Protein AF-A0A3M7MTP1-F1 (afdb_monomer)

Solvent-accessible surface area (backbone atoms only — not comparable to full-atom values): 21547 Å² total; per-residue (Å²): 133,90,83,90,84,88,81,90,74,84,84,76,90,83,73,90,78,86,70,94,55,85,74,56,58,62,58,56,54,50,60,64,49,55,71,60,42,76,80,58,72,89,42,76,61,53,58,59,52,62,78,63,64,66,87,77,41,66,66,59,56,50,51,52,61,57,49,60,80,45,52,94,77,55,74,73,67,51,45,81,77,48,79,44,82,44,98,85,75,27,35,37,35,36,35,38,33,64,44,97,89,74,49,76,50,76,52,74,51,77,39,80,75,84,86,90,78,86,72,83,64,45,26,40,36,36,36,32,46,46,70,65,27,49,51,54,50,65,69,38,60,90,67,39,37,75,54,35,33,36,28,39,95,56,70,29,94,89,51,64,53,65,61,80,40,95,58,41,41,71,51,57,41,79,70,49,78,56,94,71,36,39,35,22,58,90,77,49,71,48,63,80,64,72,42,78,43,81,33,75,77,86,63,57,80,64,80,92,44,55,90,74,42,84,74,53,67,89,18,50,45,76,80,60,40,40,94,57,28,40,29,73,79,42,86,92,40,71,46,69,67,63,54,48,56,94,45,53,67,63,56,28,51,37,47,49,50,51,51,52,36,40,78,70,67,60,32,68,81,75,58,70,70,57,41,50,51,51,48,54,51,48,48,64,74,28,57,93,43,52,62,44,60,48,40,38,82,47,75,65,51,48,42,52,50,44,45,59,60,31,59,55,38,48,74,39,67,72,45,91,85,53,91,50,83,73,57,57,71,65,62,67,69,52,54,56,48,62,65,46,39,59,58,52,52,27,57,75,71,70,40,81,126

Sequence (353 aa):
MTIESDSEGAIDPGAIIGGSHGHRIATKIRAATLAYLWKFSDDPVQLQIEFHRLKDDPKLQAAQTAARRFNNLIKYNTTAESVDKIPSDRLRLTLKTKNADGTDTWYEEEFDFLIVAPGHNSRILVVGTSESAIDVTLQSLPYTKSPIYVSQRTHHPRFPTVFLRKGVEVPPTIERIEGDAINLSGGQVLKSIDTIVFATGYFYTYPFLKHIRPAVQGGKRVPGLYQHVFDMHNPNIAFIGVVNGSLSWLTWEKSAFLAALLWSGRIKLPPIEEQRKWEARRVAETSPNDKMFHILAKPSERVIYFDELNELAADYLHTDAPDDELLRSFPWDWIVSLGTGGARKAQYYGIEV

Structure (mmCIF, N/CA/C/O backbone):
data_AF-A0A3M7MTP1-F1
#
_entry.id   AF-A0A3M7MTP1-F1
#
loop_
_atom_site.group_PDB
_atom_site.id
_atom_site.type_symbol
_atom_site.label_atom_id
_atom_site.label_alt_id
_atom_site.label_comp_id
_atom_site.label_asym_id
_atom_site.label_entity_id
_atom_site.label_seq_id
_atom_site.pdbx_PDB_ins_code
_atom_site.Cartn_x
_atom_site.Cartn_y
_atom_site.Cartn_z
_atom_site.occupancy
_atom_site.B_iso_or_equiv
_atom_site.auth_seq_id
_atom_site.auth_comp_id
_atom_site.auth_asym_id
_atom_site.auth_atom_id
_atom_site.pdbx_PDB_model_num
ATOM 1 N N . MET A 1 1 ? -33.254 36.524 -23.046 1.00 27.28 1 MET A N 1
ATOM 2 C CA . MET A 1 1 ? -33.154 36.697 -21.585 1.00 27.28 1 MET A CA 1
ATOM 3 C C . MET A 1 1 ? -32.673 35.357 -21.036 1.00 27.28 1 MET A C 1
ATOM 5 O O . MET A 1 1 ? -33.418 34.399 -21.155 1.00 27.28 1 MET A O 1
ATOM 9 N N . THR A 1 2 ? -31.366 35.268 -20.737 1.00 20.75 2 THR A N 1
ATOM 10 C CA . THR A 1 2 ? -30.743 34.670 -19.521 1.00 20.75 2 THR A CA 1
ATOM 11 C C . THR A 1 2 ? -31.569 33.626 -18.723 1.00 20.75 2 THR A C 1
ATOM 13 O O . THR A 1 2 ? -32.736 33.895 -18.479 1.00 20.75 2 THR A O 1
ATOM 16 N N . ILE A 1 3 ? -31.099 32.472 -18.203 1.00 21.53 3 ILE A N 1
ATOM 17 C CA . ILE A 1 3 ? -29.788 31.908 -17.779 1.00 21.53 3 ILE A CA 1
ATOM 18 C C . ILE A 1 3 ? -29.949 30.370 -17.540 1.00 21.53 3 ILE A C 1
ATOM 20 O O . ILE A 1 3 ? -31.062 29.925 -17.285 1.00 21.53 3 ILE A O 1
ATOM 24 N N . GLU A 1 4 ? -28.831 29.630 -17.654 1.00 22.19 4 GLU A N 1
ATOM 25 C CA . GLU A 1 4 ? -28.367 28.332 -17.070 1.00 22.19 4 GLU A CA 1
ATOM 26 C C . GLU A 1 4 ? -29.299 27.401 -16.247 1.00 22.19 4 GLU A C 1
ATOM 28 O O . GLU A 1 4 ? -30.004 27.861 -15.355 1.00 22.19 4 GLU A O 1
ATOM 33 N N . SER A 1 5 ? -29.148 26.070 -16.412 1.00 23.14 5 SER A N 1
ATOM 34 C CA . SER A 1 5 ? -28.346 25.215 -15.494 1.00 23.14 5 SER A CA 1
ATOM 35 C C . SER A 1 5 ? -28.284 23.718 -15.889 1.00 23.14 5 SER A C 1
ATOM 37 O O . SER A 1 5 ? -29.265 23.112 -16.312 1.00 23.14 5 SER A O 1
ATOM 39 N N . ASP A 1 6 ? -27.067 23.176 -15.774 1.00 23.75 6 ASP A N 1
ATOM 40 C CA . ASP A 1 6 ? -26.610 21.847 -15.331 1.00 23.75 6 ASP A CA 1
ATOM 41 C C . ASP A 1 6 ? -27.395 20.553 -15.620 1.00 23.75 6 ASP A C 1
ATOM 43 O O . ASP A 1 6 ? -28.446 20.267 -15.050 1.00 23.75 6 ASP A O 1
ATOM 47 N N . SER A 1 7 ? -26.723 19.640 -16.332 1.00 27.33 7 SER A N 1
ATOM 48 C CA . SER A 1 7 ? -26.821 18.205 -16.048 1.00 27.33 7 SER A CA 1
ATOM 49 C C . SER A 1 7 ? -25.446 17.543 -16.186 1.00 27.33 7 SER A C 1
ATOM 51 O O . SER A 1 7 ? -24.966 17.293 -17.295 1.00 27.33 7 SER A O 1
ATOM 53 N N . GLU A 1 8 ? -24.824 17.269 -15.038 1.00 25.59 8 GLU A N 1
ATOM 54 C CA . GLU A 1 8 ? -23.681 16.372 -14.872 1.00 25.59 8 GLU A CA 1
ATOM 55 C C . GLU A 1 8 ? -24.054 14.961 -15.359 1.00 25.59 8 GLU A C 1
ATOM 57 O O . GLU A 1 8 ? -24.880 14.268 -14.765 1.00 25.59 8 GLU A O 1
ATOM 62 N N . GLY A 1 9 ? -23.450 14.536 -16.469 1.00 27.33 9 GLY A N 1
ATOM 63 C CA . GLY A 1 9 ? -23.515 13.166 -16.967 1.00 27.33 9 GLY A CA 1
ATOM 64 C C . GLY A 1 9 ? -22.307 12.373 -16.481 1.00 27.33 9 GLY A C 1
ATOM 65 O O . GLY A 1 9 ? -21.169 12.716 -16.795 1.00 27.33 9 GLY A O 1
ATOM 66 N N . ALA A 1 10 ? -22.574 11.317 -15.716 1.00 25.94 10 ALA A N 1
ATOM 67 C CA . ALA A 1 10 ? -21.608 10.344 -15.225 1.00 25.94 10 ALA A CA 1
ATOM 68 C C . ALA A 1 10 ? -20.667 9.831 -16.334 1.00 25.94 10 ALA A C 1
ATOM 70 O O . ALA A 1 10 ? -21.112 9.418 -17.406 1.00 25.94 10 ALA A O 1
ATOM 71 N N . ILE A 1 11 ? -19.362 9.823 -16.055 1.00 29.02 11 ILE A N 1
ATOM 72 C CA . ILE A 1 11 ? -18.352 9.209 -16.921 1.00 29.02 11 ILE A CA 1
ATOM 73 C C . ILE A 1 11 ? -18.315 7.710 -16.609 1.00 29.02 11 ILE A C 1
ATOM 75 O O . ILE A 1 11 ? -17.871 7.292 -15.541 1.00 29.02 11 ILE A O 1
ATOM 79 N N . ASP A 1 12 ? -18.801 6.918 -17.559 1.00 26.30 12 ASP A N 1
ATOM 80 C CA . ASP A 1 12 ? -18.652 5.465 -17.623 1.00 26.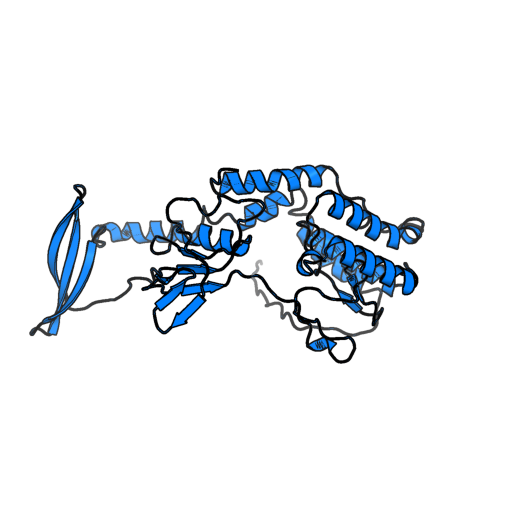30 12 ASP A CA 1
ATOM 81 C C . ASP A 1 12 ? -17.157 5.085 -17.783 1.00 26.30 12 ASP A C 1
ATOM 83 O O . ASP A 1 12 ? -16.521 5.527 -18.746 1.00 26.30 12 ASP A O 1
ATOM 87 N N . PRO A 1 13 ? -16.552 4.288 -16.876 1.00 29.41 13 PRO A N 1
ATOM 88 C CA . PRO A 1 13 ? -15.157 3.859 -16.991 1.00 29.41 13 PRO A CA 1
ATOM 89 C C . PRO A 1 13 ? -14.929 2.705 -17.993 1.00 29.41 13 PRO A C 1
ATOM 91 O O . PRO A 1 13 ? -13.815 2.186 -18.091 1.00 29.41 13 PRO A O 1
ATOM 94 N N . GLY A 1 14 ? -15.939 2.294 -18.764 1.00 32.53 14 GLY A N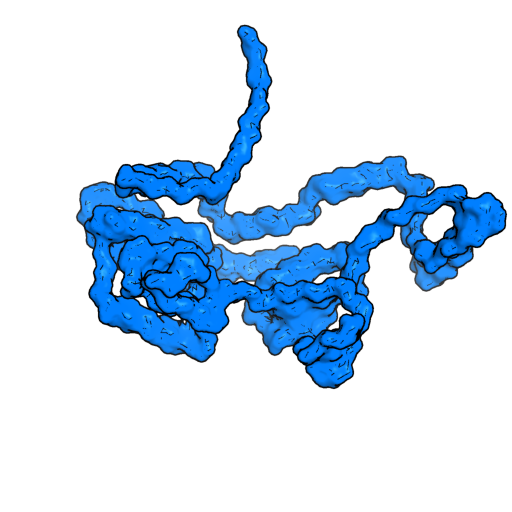 1
ATOM 95 C CA . GLY A 1 14 ? -15.843 1.220 -19.751 1.00 32.53 14 GLY A CA 1
ATOM 96 C C . GLY A 1 14 ? -15.769 1.693 -21.204 1.00 32.53 14 GLY A C 1
ATOM 97 O O . GLY A 1 14 ? -16.714 1.490 -21.957 1.00 32.53 14 GLY A O 1
ATOM 98 N N . ALA A 1 15 ? -14.640 2.242 -21.663 1.00 25.83 15 ALA A N 1
ATOM 99 C CA . ALA A 1 15 ? -14.427 2.447 -23.102 1.00 25.83 15 ALA A CA 1
ATOM 100 C C . ALA A 1 15 ? -12.980 2.163 -23.531 1.00 25.83 15 ALA A C 1
ATOM 102 O O . ALA A 1 15 ? -12.151 3.059 -23.687 1.00 25.83 15 ALA A O 1
ATOM 103 N N . ILE A 1 16 ? -12.690 0.883 -23.785 1.00 33.09 16 ILE A N 1
ATOM 104 C CA . ILE A 1 16 ? -11.574 0.473 -24.643 1.00 33.09 16 ILE A CA 1
ATOM 105 C C . ILE A 1 16 ? -11.977 0.831 -26.076 1.00 33.09 16 ILE A C 1
ATOM 107 O O . ILE A 1 16 ? -12.756 0.116 -26.702 1.00 33.09 16 ILE A O 1
ATOM 111 N N . ILE A 1 17 ? -11.468 1.946 -26.603 1.00 29.23 17 ILE A N 1
ATOM 112 C CA . ILE A 1 17 ? -11.670 2.306 -28.011 1.00 29.23 17 ILE A CA 1
ATOM 113 C C . ILE A 1 17 ? -10.427 1.888 -28.792 1.00 29.23 17 ILE A C 1
ATOM 115 O O . ILE A 1 17 ? -9.444 2.622 -28.887 1.00 29.23 17 ILE A O 1
ATOM 119 N N . GLY A 1 18 ? -10.492 0.681 -29.352 1.00 30.39 18 GLY A N 1
ATOM 120 C CA . GLY A 1 18 ? -9.650 0.275 -30.466 1.00 30.39 18 GLY A CA 1
ATOM 121 C C . GLY A 1 18 ? -10.110 0.981 -31.741 1.00 30.39 18 GLY A C 1
ATOM 122 O O . GLY A 1 18 ? -11.279 0.925 -32.111 1.00 30.39 18 GLY A O 1
ATOM 123 N N . GLY A 1 19 ? -9.184 1.651 -32.414 1.00 24.83 19 GLY A N 1
ATOM 124 C CA . GLY A 1 19 ? -9.411 2.246 -33.724 1.00 24.83 19 GLY A CA 1
ATOM 125 C C . GLY A 1 19 ? -8.175 3.014 -34.157 1.00 24.83 19 GLY A C 1
ATOM 126 O O . GLY A 1 19 ? -7.734 3.907 -33.437 1.00 24.83 19 GLY A O 1
ATOM 127 N N . SER A 1 20 ? -7.607 2.619 -35.302 1.00 32.97 20 SER A N 1
ATOM 128 C CA . SER A 1 20 ? -6.439 3.208 -35.976 1.00 32.97 20 SER A CA 1
ATOM 129 C C . SER A 1 20 ? -6.323 4.698 -35.685 1.00 32.97 20 SER A C 1
ATOM 131 O O . SER A 1 20 ? -7.290 5.362 -36.000 1.00 32.97 20 SER A O 1
ATOM 133 N N . HIS A 1 21 ? -5.243 5.203 -35.078 1.00 32.38 21 HIS A N 1
ATOM 134 C CA . HIS A 1 21 ? -4.802 6.617 -35.053 1.00 32.38 21 HIS A CA 1
ATOM 135 C C . HIS A 1 21 ? -3.739 6.767 -33.939 1.00 32.38 21 HIS A C 1
ATOM 137 O O . HIS A 1 21 ? -4.018 7.304 -32.866 1.00 32.38 21 HIS A O 1
ATOM 143 N N . GLY A 1 22 ? -2.496 6.332 -34.186 1.00 29.62 22 GLY A N 1
ATOM 144 C CA . GLY A 1 22 ? -1.375 6.529 -33.245 1.00 29.62 22 GLY A CA 1
ATOM 145 C C . GLY A 1 22 ? -1.132 8.002 -32.869 1.00 29.62 22 GLY A C 1
ATOM 146 O O . GLY A 1 22 ? -0.646 8.296 -31.785 1.00 29.62 22 GLY A O 1
ATOM 147 N N . HIS A 1 23 ? -1.572 8.940 -33.714 1.00 30.45 23 HIS A N 1
ATOM 148 C CA . HIS A 1 23 ? -1.523 10.380 -33.442 1.00 30.45 23 HIS A CA 1
ATOM 149 C C . HIS A 1 23 ? -2.587 10.876 -32.441 1.00 30.45 23 HIS A C 1
ATOM 151 O O . HIS A 1 23 ? -2.377 11.900 -31.806 1.00 30.45 23 HIS A O 1
ATOM 157 N N . ARG A 1 24 ? -3.724 10.179 -32.264 1.00 27.34 24 ARG A N 1
ATOM 158 C CA . ARG A 1 24 ? -4.824 10.644 -31.386 1.00 27.34 24 ARG A CA 1
ATOM 159 C C . ARG A 1 24 ? -4.649 10.255 -29.914 1.00 27.34 24 ARG A C 1
ATOM 161 O O . ARG A 1 24 ? -5.235 10.909 -29.054 1.00 27.34 24 ARG A O 1
ATOM 168 N N . ILE A 1 25 ? -3.859 9.220 -29.619 1.00 35.47 25 ILE A N 1
ATOM 169 C CA . ILE A 1 25 ? -3.634 8.733 -28.245 1.00 35.47 25 ILE A CA 1
ATOM 170 C C . ILE A 1 25 ? -2.766 9.727 -27.457 1.00 35.47 25 ILE A C 1
ATOM 172 O O . ILE A 1 25 ? -3.133 10.112 -26.349 1.00 35.47 25 ILE A O 1
ATOM 176 N N . ALA A 1 26 ? -1.685 10.231 -28.060 1.00 29.23 26 ALA A N 1
ATOM 177 C CA . ALA A 1 26 ? -0.792 11.200 -27.419 1.00 29.23 26 ALA A CA 1
ATOM 178 C C . ALA A 1 26 ? -1.492 12.538 -27.101 1.00 29.23 26 ALA A C 1
ATOM 180 O O . ALA A 1 26 ? -1.301 13.111 -26.029 1.00 29.23 26 ALA A O 1
ATOM 181 N N . THR A 1 27 ? -2.369 13.020 -27.990 1.00 28.88 27 THR A N 1
ATOM 182 C CA . THR A 1 27 ? -3.066 14.306 -27.806 1.00 28.88 27 THR A CA 1
ATOM 183 C C . THR A 1 27 ? -4.161 14.250 -26.735 1.00 28.88 27 THR A C 1
ATOM 185 O O . THR A 1 27 ? -4.389 15.243 -26.049 1.00 28.88 27 THR A O 1
ATOM 188 N N . LYS A 1 28 ? -4.837 13.103 -26.555 1.00 29.47 28 LYS A N 1
ATOM 189 C CA . LYS A 1 28 ? -5.885 12.950 -25.528 1.00 29.47 28 LYS A CA 1
ATOM 190 C C . LYS A 1 28 ? -5.326 12.745 -24.119 1.00 29.47 28 LYS A C 1
ATOM 192 O O . LYS A 1 28 ? -5.935 13.237 -23.174 1.00 29.47 28 LYS A O 1
ATOM 197 N N . ILE A 1 29 ? -4.167 12.096 -23.984 1.00 33.84 29 ILE A N 1
ATOM 198 C CA . ILE A 1 29 ? -3.452 12.010 -22.700 1.00 33.84 29 ILE A CA 1
ATOM 199 C C . ILE A 1 29 ? -2.998 13.415 -22.259 1.00 33.84 29 ILE A C 1
ATOM 201 O O . ILE A 1 29 ? -3.215 13.787 -21.113 1.00 33.84 29 ILE A O 1
ATOM 205 N N . ARG A 1 30 ? -2.513 14.260 -23.185 1.00 33.22 30 ARG A N 1
ATOM 206 C CA . ARG A 1 30 ? -2.136 15.660 -22.891 1.00 33.22 30 ARG A CA 1
ATOM 207 C C . ARG A 1 30 ? -3.248 16.476 -22.212 1.00 33.22 30 ARG A C 1
ATOM 209 O O . ARG A 1 30 ? -2.971 17.178 -21.249 1.00 33.22 30 ARG A O 1
ATOM 216 N N . ALA A 1 31 ? -4.493 16.405 -22.689 1.00 27.59 31 ALA A N 1
ATOM 217 C CA . ALA A 1 31 ? -5.556 17.314 -22.238 1.00 27.59 31 ALA A CA 1
ATOM 218 C C . ALA A 1 31 ? -6.114 16.996 -20.836 1.00 27.59 31 ALA A C 1
ATOM 220 O O . ALA A 1 31 ? -6.444 17.918 -20.093 1.00 27.59 31 ALA A O 1
ATOM 221 N N . ALA A 1 32 ? -6.209 15.716 -20.462 1.00 29.19 32 ALA A N 1
ATOM 222 C CA . ALA A 1 32 ? -6.700 15.321 -19.138 1.00 29.19 32 ALA A CA 1
ATOM 223 C C . ALA A 1 32 ? -5.622 15.482 -18.052 1.00 29.19 32 ALA A C 1
ATOM 225 O O . ALA A 1 32 ? -5.937 15.853 -16.924 1.00 29.19 32 ALA A O 1
ATOM 226 N N . THR A 1 33 ? -4.355 15.256 -18.407 1.00 34.78 33 THR A N 1
ATOM 227 C CA . THR A 1 33 ? -3.234 15.290 -17.462 1.00 34.78 33 THR A CA 1
ATOM 228 C C . THR A 1 33 ? -2.758 16.726 -17.184 1.00 34.78 33 THR A C 1
ATOM 230 O O . THR A 1 33 ? -2.640 17.107 -16.022 1.00 34.78 33 THR A O 1
ATOM 233 N N . LEU A 1 34 ? -2.612 17.591 -18.202 1.00 30.59 34 LEU A N 1
ATOM 234 C CA . LEU A 1 34 ? -2.1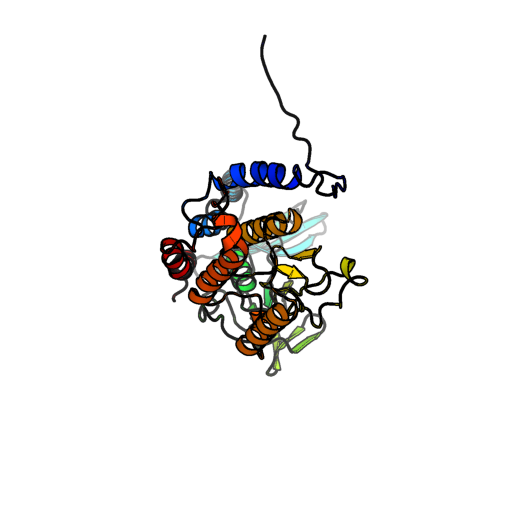86 18.992 -17.998 1.00 30.59 34 LEU A CA 1
ATOM 235 C C . LEU A 1 34 ? -3.204 19.831 -17.205 1.00 30.59 34 LEU A C 1
ATOM 237 O O . LEU A 1 34 ? -2.809 20.666 -16.394 1.00 30.59 34 LEU A O 1
ATOM 241 N N . ALA A 1 35 ? -4.509 19.593 -17.386 1.00 30.25 35 ALA A N 1
ATOM 242 C CA . ALA A 1 35 ? -5.552 20.324 -16.659 1.00 30.25 35 ALA A CA 1
ATOM 243 C C . ALA A 1 35 ? -5.622 19.953 -15.164 1.00 30.25 35 ALA A C 1
ATOM 245 O O . ALA A 1 35 ? -6.041 20.776 -14.350 1.00 30.25 35 ALA A O 1
ATOM 246 N N . TYR A 1 36 ? -5.194 18.739 -14.795 1.00 34.50 36 TYR A N 1
ATOM 247 C CA . TYR A 1 36 ? -5.171 18.282 -13.402 1.00 34.50 36 TYR A CA 1
ATOM 248 C C . TYR A 1 36 ? -3.858 18.642 -12.687 1.00 34.50 36 TYR A C 1
ATOM 250 O O . TYR A 1 36 ? -3.868 18.900 -11.486 1.00 34.50 36 TYR A O 1
ATOM 258 N N . LEU A 1 37 ? -2.738 18.713 -13.416 1.00 37.91 37 LEU A N 1
ATOM 259 C CA . LEU A 1 37 ? -1.404 18.942 -12.848 1.00 37.91 37 LEU A CA 1
ATOM 260 C C . LEU A 1 37 ? -1.082 20.414 -12.572 1.00 37.91 37 LEU A C 1
ATOM 262 O O . LEU A 1 37 ? -0.445 20.714 -11.564 1.00 37.91 37 LEU A O 1
ATOM 266 N N . TRP A 1 38 ? -1.560 21.352 -13.399 1.00 33.44 38 TRP A N 1
ATOM 267 C CA . TRP A 1 38 ? -1.208 22.773 -13.232 1.00 33.44 38 TRP A CA 1
ATOM 268 C C . TRP A 1 38 ? -1.797 23.418 -11.969 1.00 33.44 38 TRP A C 1
ATOM 270 O O . TRP A 1 38 ? -1.346 24.477 -11.547 1.00 33.44 38 TRP A O 1
ATOM 280 N N . LYS A 1 39 ? -2.789 22.781 -11.333 1.00 36.28 39 LYS A N 1
ATOM 281 C CA . LYS A 1 39 ? -3.374 23.266 -10.075 1.00 36.28 39 LYS A CA 1
ATOM 282 C C . LYS A 1 39 ? -2.646 22.784 -8.813 1.00 36.28 39 LYS A C 1
ATOM 284 O O . LYS A 1 39 ? -2.936 23.316 -7.748 1.00 36.28 39 LYS A O 1
ATOM 289 N N . PHE A 1 40 ? -1.739 21.803 -8.904 1.00 38.91 40 PHE A N 1
ATOM 290 C CA . PHE A 1 40 ? -1.214 21.104 -7.717 1.00 38.91 40 PHE A CA 1
ATOM 291 C C . PHE A 1 40 ? 0.290 20.753 -7.772 1.00 38.91 40 PHE A C 1
ATOM 293 O O . PHE A 1 40 ? 0.780 19.980 -6.953 1.00 38.91 40 PHE A O 1
ATOM 300 N N . SER A 1 41 ? 1.030 21.313 -8.732 1.00 39.28 41 SER A N 1
ATOM 301 C CA . SER A 1 41 ? 2.407 20.929 -9.090 1.00 39.28 41 SER A CA 1
ATOM 302 C C . SER A 1 41 ? 3.516 21.378 -8.121 1.00 39.28 41 SER A C 1
ATOM 304 O O . SER A 1 41 ? 4.644 20.900 -8.254 1.00 39.28 41 SER A O 1
ATOM 306 N N . ASP A 1 42 ? 3.261 22.283 -7.176 1.00 42.56 42 ASP A N 1
ATOM 307 C CA . ASP A 1 42 ? 4.377 22.980 -6.513 1.00 42.56 42 ASP A CA 1
ATOM 308 C C . ASP A 1 42 ? 4.937 22.260 -5.271 1.00 42.56 42 ASP A C 1
ATOM 310 O O . ASP A 1 42 ? 6.096 22.473 -4.917 1.00 42.56 42 ASP A O 1
ATOM 314 N N . ASP A 1 43 ? 4.181 21.354 -4.634 1.00 47.31 43 ASP A N 1
ATOM 315 C CA . ASP A 1 43 ? 4.713 20.486 -3.569 1.00 47.31 43 ASP A CA 1
ATOM 316 C C . ASP A 1 43 ? 3.986 19.119 -3.518 1.00 47.31 43 ASP A C 1
ATOM 318 O O . ASP A 1 43 ? 2.884 19.010 -2.965 1.00 47.31 43 ASP A O 1
ATOM 322 N N . PRO A 1 44 ? 4.594 18.030 -4.033 1.00 45.41 44 PRO A N 1
ATOM 323 C CA . PRO A 1 44 ? 3.991 16.694 -4.012 1.00 45.41 44 PRO A CA 1
ATOM 324 C C . PRO A 1 44 ? 3.755 16.144 -2.590 1.00 45.41 44 PRO A C 1
ATOM 326 O O . PRO A 1 44 ? 2.937 15.237 -2.411 1.00 45.41 44 PRO A O 1
ATOM 329 N N . VAL A 1 45 ? 4.419 16.696 -1.565 1.00 44.69 45 VAL A N 1
ATOM 330 C CA . VAL A 1 45 ? 4.182 16.350 -0.154 1.00 44.69 45 VAL A CA 1
ATOM 331 C C . VAL A 1 45 ? 2.931 17.049 0.386 1.00 44.69 45 VAL A C 1
ATOM 333 O O . VAL A 1 45 ? 2.190 16.437 1.159 1.00 44.69 45 VAL A O 1
ATOM 336 N N . GLN A 1 46 ? 2.636 18.282 -0.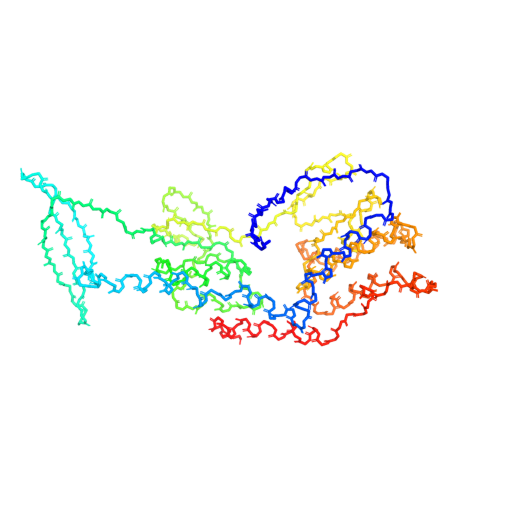045 1.00 41.25 46 GLN A N 1
ATOM 337 C CA . GLN A 1 46 ? 1.368 18.936 0.297 1.00 41.25 46 GLN A CA 1
ATOM 338 C C . GLN A 1 46 ? 0.172 18.180 -0.277 1.00 41.25 46 GLN A C 1
ATOM 340 O O . GLN A 1 46 ? -0.779 17.949 0.458 1.00 41.25 46 GLN A O 1
ATOM 345 N N . LEU A 1 47 ? 0.244 17.713 -1.524 1.00 41.09 47 LEU A N 1
ATOM 346 C CA . LEU A 1 47 ? -0.815 16.919 -2.161 1.00 41.09 47 LEU A CA 1
ATOM 347 C C . LEU A 1 47 ? -1.219 15.683 -1.340 1.00 41.09 47 LEU A C 1
ATOM 349 O O . LEU A 1 47 ? -2.405 15.385 -1.191 1.00 41.09 47 LEU A O 1
ATOM 353 N N . GLN A 1 48 ? -0.242 14.969 -0.768 1.00 41.00 48 GLN A N 1
ATOM 354 C CA . GLN A 1 48 ? -0.530 13.846 0.125 1.00 41.00 48 GLN A CA 1
ATOM 355 C C . GLN A 1 48 ? -1.125 14.309 1.456 1.00 41.00 48 GLN A C 1
ATOM 357 O O . GLN A 1 48 ? -2.049 13.672 1.950 1.00 41.00 48 GLN A O 1
ATOM 362 N N . ILE A 1 49 ? -0.634 15.402 2.043 1.00 42.72 49 ILE A N 1
ATOM 363 C CA . ILE A 1 49 ? -1.125 15.918 3.331 1.00 42.72 49 ILE A CA 1
ATOM 364 C C . ILE A 1 49 ? -2.542 16.505 3.208 1.00 42.72 49 ILE A C 1
ATOM 366 O O . ILE A 1 49 ? -3.367 16.283 4.094 1.0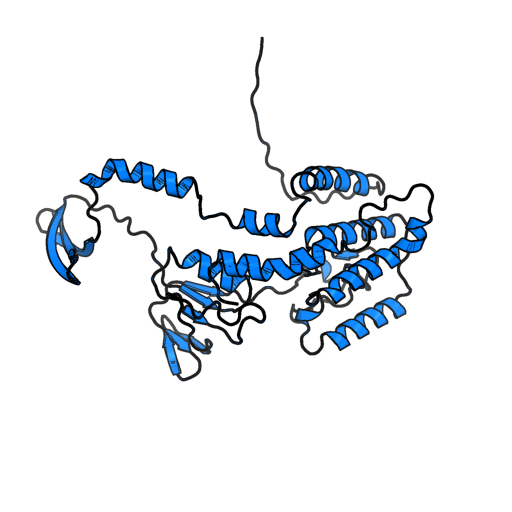0 42.72 49 ILE A O 1
ATOM 370 N N . GLU A 1 50 ? -2.862 17.204 2.118 1.00 43.91 50 GLU A N 1
ATOM 371 C CA . GLU A 1 50 ? -4.185 17.793 1.880 1.00 43.91 50 GLU A CA 1
ATOM 372 C C . GLU A 1 50 ? -5.272 16.730 1.717 1.00 43.91 50 GLU A C 1
ATOM 374 O O . GLU A 1 50 ? -6.366 16.898 2.251 1.00 43.91 50 GLU A O 1
ATOM 379 N N . PHE A 1 51 ? -4.948 15.578 1.122 1.00 44.62 51 PHE A N 1
ATOM 380 C CA . PHE A 1 51 ? -5.854 14.424 1.076 1.00 44.62 51 PHE A CA 1
ATOM 381 C C . PHE A 1 51 ? -6.171 13.834 2.466 1.00 44.62 51 PHE A C 1
ATOM 383 O O . PHE A 1 51 ? -7.183 13.157 2.633 1.00 44.62 51 PHE A O 1
ATOM 390 N N . HIS A 1 52 ? -5.330 14.097 3.476 1.00 46.34 52 HIS A N 1
ATOM 391 C CA . HIS A 1 52 ? -5.478 13.599 4.851 1.00 46.34 52 HIS A CA 1
ATOM 392 C C . HIS A 1 52 ? -6.094 14.625 5.823 1.00 46.34 52 HIS A C 1
ATOM 394 O O . HIS A 1 52 ? -6.206 14.346 7.026 1.00 46.34 52 HIS A O 1
ATOM 400 N N . ARG A 1 53 ? -6.514 15.810 5.350 1.00 48.06 53 ARG A N 1
ATOM 401 C CA . ARG A 1 53 ? -7.243 16.796 6.166 1.00 48.06 53 ARG A CA 1
ATOM 402 C C . ARG A 1 53 ? -8.688 16.338 6.412 1.00 48.06 53 ARG A C 1
ATOM 404 O O . ARG A 1 53 ? -9.629 16.835 5.813 1.00 48.06 53 ARG A O 1
ATOM 411 N N . LEU A 1 54 ? -8.860 15.415 7.358 1.00 46.00 54 LEU A N 1
ATOM 412 C CA . LEU A 1 54 ? -10.157 15.074 7.968 1.00 46.00 54 LEU A CA 1
ATOM 413 C C . LEU A 1 54 ? -10.415 15.826 9.287 1.00 46.00 54 LEU A C 1
ATOM 415 O O . LEU A 1 54 ? -11.443 15.622 9.925 1.00 46.00 54 LEU A O 1
ATOM 419 N N . LYS A 1 55 ? -9.487 16.685 9.732 1.00 43.16 55 LYS A N 1
ATOM 420 C CA . LYS A 1 55 ? -9.632 17.423 11.001 1.00 43.16 55 LYS A CA 1
ATOM 421 C C . LYS A 1 55 ? -10.620 18.594 10.933 1.00 43.16 55 LYS A C 1
ATOM 423 O O . LYS A 1 55 ? -11.166 18.953 11.969 1.00 43.16 55 LYS A O 1
ATOM 428 N N . ASP A 1 56 ? -10.915 19.097 9.737 1.00 51.59 56 ASP A N 1
ATOM 429 C CA . ASP A 1 56 ? -11.931 20.125 9.488 1.00 51.59 56 ASP A CA 1
ATOM 430 C C . ASP A 1 56 ? -13.104 19.539 8.695 1.00 51.59 56 ASP A C 1
ATOM 432 O O . ASP A 1 56 ? -13.503 20.098 7.679 1.00 51.59 56 ASP A O 1
ATOM 436 N N . ASP A 1 57 ? -13.629 18.375 9.104 1.00 58.78 57 ASP A N 1
ATOM 437 C CA . ASP A 1 57 ? -14.775 17.772 8.418 1.00 58.78 57 ASP A CA 1
ATOM 438 C C . ASP A 1 57 ? -16.018 18.673 8.591 1.00 58.78 57 ASP A C 1
ATOM 440 O O . ASP A 1 57 ? -16.578 18.755 9.698 1.00 58.78 57 ASP A O 1
ATOM 444 N N . PRO A 1 58 ? -16.503 19.332 7.519 1.00 62.94 58 PRO A N 1
ATOM 445 C CA . PRO A 1 58 ? -17.687 20.179 7.589 1.00 62.94 58 PRO A CA 1
ATOM 446 C C . PRO A 1 58 ? -18.918 19.386 8.043 1.00 62.94 58 PRO A C 1
ATOM 448 O O . PRO A 1 58 ? -19.828 19.946 8.654 1.00 62.94 58 PRO A O 1
ATOM 451 N N . LYS A 1 59 ? -18.942 18.067 7.801 1.00 54.50 59 LYS A N 1
ATOM 452 C CA . LYS A 1 59 ? -20.020 17.173 8.235 1.00 54.50 59 LYS A CA 1
ATOM 453 C C . LYS A 1 59 ? -20.007 16.975 9.746 1.00 54.50 59 LYS A C 1
ATOM 455 O O . LYS A 1 59 ? -21.075 16.990 10.356 1.00 54.50 59 LYS A O 1
ATOM 460 N N . LEU A 1 60 ? -18.830 16.852 10.365 1.00 56.94 60 LEU A N 1
ATOM 461 C CA . LEU A 1 60 ? -18.707 16.749 11.822 1.00 56.94 60 LEU A CA 1
ATOM 462 C C . LEU A 1 60 ? -19.163 18.047 12.501 1.00 56.94 60 LEU A C 1
ATOM 464 O O . LEU A 1 60 ? -19.935 18.002 13.460 1.00 56.94 60 LEU A O 1
ATOM 468 N N . GLN A 1 61 ? -18.754 19.205 11.976 1.00 67.88 61 GLN A N 1
ATOM 469 C CA . GLN A 1 61 ? -19.200 20.504 12.495 1.00 67.88 61 GLN A CA 1
ATOM 470 C C . GLN A 1 61 ? -20.709 20.717 12.304 1.00 67.88 61 GLN A C 1
ATOM 472 O O . GLN A 1 61 ? -21.388 21.207 13.214 1.00 67.88 61 GLN A O 1
ATOM 477 N N . ALA A 1 62 ? -21.259 20.305 11.159 1.00 69.75 62 ALA A N 1
ATOM 478 C CA . ALA A 1 62 ? -22.695 20.354 10.900 1.00 69.75 62 ALA A CA 1
ATOM 479 C C . ALA A 1 62 ? -23.477 19.453 11.869 1.00 69.75 62 ALA A C 1
ATOM 481 O O . ALA A 1 62 ? -24.465 19.899 12.454 1.00 69.75 62 ALA A O 1
ATOM 482 N N . ALA A 1 63 ? -23.003 18.225 12.110 1.00 68.12 63 ALA A N 1
ATOM 483 C CA . ALA A 1 63 ? -23.612 17.296 13.059 1.00 68.12 63 ALA A CA 1
ATOM 484 C C . ALA A 1 63 ? -23.588 17.844 14.495 1.00 68.12 63 ALA A C 1
ATOM 486 O O . ALA A 1 63 ? -24.613 17.838 15.176 1.00 68.12 63 ALA A O 1
ATOM 487 N N . GLN A 1 64 ? -22.455 18.394 14.944 1.00 72.31 64 GLN A N 1
ATOM 488 C CA . GLN A 1 64 ? -22.343 19.027 16.263 1.00 72.31 64 GLN A CA 1
ATOM 489 C C . GLN A 1 64 ? -23.274 20.238 16.400 1.00 72.31 64 GLN A C 1
ATOM 491 O O . GLN A 1 64 ? -23.936 20.407 17.425 1.00 72.31 64 GLN A O 1
ATOM 496 N N . THR A 1 65 ? -23.358 21.074 15.365 1.00 79.62 65 THR A N 1
ATOM 497 C CA . THR A 1 65 ? -24.239 22.250 15.350 1.00 79.62 65 THR A CA 1
ATOM 498 C C . THR A 1 65 ? -25.712 21.847 15.389 1.00 79.62 65 THR A C 1
ATOM 500 O O . THR A 1 65 ? -26.498 22.468 16.105 1.00 79.62 65 THR A O 1
ATOM 503 N N . ALA A 1 66 ? -26.089 20.788 14.668 1.00 74.56 66 ALA A N 1
ATOM 504 C CA . ALA A 1 66 ? -27.436 20.232 14.714 1.00 74.56 66 ALA A CA 1
ATOM 505 C C . ALA A 1 66 ? -27.762 19.648 16.099 1.00 74.56 66 ALA A C 1
ATOM 507 O O . ALA A 1 66 ? -28.811 19.967 16.656 1.00 74.56 66 ALA A O 1
ATOM 508 N N . ALA A 1 67 ? -26.848 18.868 16.689 1.00 74.75 67 ALA A N 1
ATOM 509 C CA . ALA A 1 67 ? -27.037 18.236 17.996 1.00 74.75 67 ALA A CA 1
ATOM 510 C C . ALA A 1 67 ? -27.235 19.256 19.130 1.00 74.75 67 ALA A C 1
ATOM 512 O O . ALA A 1 67 ? -28.092 19.052 19.987 1.00 74.75 67 ALA A O 1
ATOM 513 N N . ARG A 1 68 ? -26.525 20.397 19.092 1.00 82.94 68 ARG A N 1
ATOM 514 C CA . ARG A 1 68 ? -26.650 21.472 20.098 1.00 82.94 68 ARG A CA 1
ATOM 515 C C . ARG A 1 68 ? -28.082 21.973 20.292 1.00 82.94 68 ARG A C 1
ATOM 517 O O . ARG A 1 68 ? -28.423 22.396 21.393 1.00 82.94 68 ARG A O 1
ATOM 524 N N . ARG A 1 69 ? -28.925 21.910 19.253 1.00 86.12 69 ARG A N 1
ATOM 525 C CA . ARG A 1 69 ? -30.343 22.315 19.318 1.00 86.12 69 ARG A CA 1
ATOM 526 C C . ARG A 1 69 ? -31.179 21.426 20.240 1.00 86.12 69 ARG A C 1
ATOM 528 O O . ARG A 1 69 ? -32.231 21.860 20.689 1.00 86.12 69 ARG A O 1
ATOM 535 N N . PHE A 1 70 ? -30.706 20.212 20.516 1.00 84.50 70 PHE A N 1
ATOM 536 C CA . PHE A 1 70 ? -31.389 19.205 21.324 1.00 84.50 70 PHE A CA 1
ATOM 537 C C . PHE A 1 70 ? -30.635 18.884 22.621 1.00 84.50 70 PHE A C 1
ATOM 539 O O . PHE A 1 70 ? -30.947 17.893 23.274 1.00 84.50 70 PHE A O 1
ATOM 546 N N . ASN A 1 71 ? -29.652 19.701 23.023 1.00 83.19 71 ASN A N 1
ATOM 547 C CA . ASN A 1 71 ? -28.834 19.448 24.218 1.00 83.19 71 ASN A CA 1
ATOM 548 C C . ASN A 1 71 ? -29.663 19.252 25.498 1.00 83.19 71 ASN A C 1
ATOM 550 O O . ASN A 1 71 ? -29.260 18.500 26.374 1.00 83.19 71 ASN A O 1
ATOM 554 N N . ASN A 1 72 ? -30.816 19.913 25.608 1.00 87.56 72 ASN A N 1
ATOM 555 C CA . ASN A 1 72 ? -31.740 19.775 26.737 1.00 87.56 72 ASN A CA 1
ATOM 556 C C . ASN A 1 72 ? -32.499 18.436 26.760 1.00 87.56 72 ASN A C 1
ATOM 558 O O . ASN A 1 72 ? -33.115 18.112 27.769 1.00 87.56 72 ASN A O 1
ATOM 562 N N . LEU A 1 73 ? -32.480 17.682 25.659 1.00 83.88 73 LEU A N 1
ATOM 563 C CA . LEU A 1 73 ? -33.120 16.371 25.521 1.00 83.88 73 LEU A CA 1
ATOM 564 C C . LEU A 1 73 ? -32.112 15.214 25.596 1.00 83.88 73 LEU A C 1
ATOM 566 O O . LEU A 1 73 ? -32.516 14.058 25.689 1.00 83.88 73 LEU A O 1
ATOM 570 N N . ILE A 1 74 ? -30.808 15.503 25.544 1.00 84.50 74 ILE A N 1
ATOM 571 C CA . ILE A 1 74 ? -29.748 14.491 25.533 1.00 84.50 74 ILE A CA 1
ATOM 572 C C . ILE A 1 74 ? -29.140 14.376 26.932 1.00 84.50 74 ILE A C 1
ATOM 574 O O . ILE A 1 74 ? -28.532 15.316 27.445 1.00 84.50 74 ILE A O 1
ATOM 578 N N . LYS A 1 75 ? -29.239 13.187 27.533 1.00 86.06 75 LYS A N 1
ATOM 579 C CA . LYS A 1 75 ? -28.496 12.850 28.751 1.00 86.06 75 LYS A CA 1
ATOM 580 C C . LYS A 1 75 ? -27.106 12.335 28.385 1.00 86.06 75 LYS A C 1
ATOM 582 O O . LYS A 1 75 ? -26.932 11.182 27.999 1.00 86.06 75 LYS A O 1
ATOM 587 N N . TYR A 1 76 ? -26.108 13.205 28.492 1.00 83.19 76 TYR A N 1
ATOM 588 C CA . TYR A 1 76 ? -24.707 12.824 28.312 1.00 83.19 76 TYR A CA 1
ATOM 589 C C . TYR A 1 76 ? -24.188 12.006 29.500 1.00 83.19 76 TYR A C 1
ATOM 591 O O . TYR A 1 76 ? -24.778 11.998 30.580 1.00 83.19 76 TYR A O 1
ATOM 599 N N . ASN A 1 77 ? -23.061 11.319 29.293 1.00 83.88 77 ASN A N 1
ATOM 600 C CA . ASN A 1 77 ? -22.375 10.530 30.323 1.00 83.88 77 ASN A CA 1
ATOM 601 C C . ASN A 1 77 ? -23.263 9.477 31.018 1.00 83.88 77 ASN A C 1
ATOM 603 O O . ASN A 1 77 ? -23.058 9.147 32.186 1.00 83.88 77 ASN A O 1
ATOM 607 N N . THR A 1 78 ? -24.266 8.985 30.290 1.00 88.50 78 THR A N 1
ATOM 608 C CA . THR A 1 78 ? -25.262 8.020 30.751 1.00 88.50 78 THR A CA 1
ATOM 609 C C . THR A 1 78 ? -25.238 6.810 29.821 1.00 88.50 78 THR A C 1
ATOM 611 O O . THR A 1 78 ? -25.215 6.978 28.601 1.00 88.50 78 THR A O 1
ATOM 614 N N . THR A 1 79 ? -25.245 5.600 30.370 1.00 86.81 79 THR A N 1
ATOM 615 C CA . THR A 1 79 ? -25.375 4.344 29.621 1.00 86.81 79 THR A CA 1
ATOM 616 C C . THR A 1 79 ? -26.723 3.690 29.917 1.00 86.81 79 THR A C 1
ATOM 618 O O . THR A 1 79 ? -27.197 3.730 31.051 1.00 86.81 79 THR A O 1
ATOM 621 N N . ALA A 1 80 ? -27.353 3.104 28.895 1.00 88.94 80 ALA A N 1
ATOM 622 C CA . ALA A 1 80 ? -28.511 2.225 29.054 1.00 88.94 80 ALA A CA 1
ATOM 623 C C . ALA A 1 80 ? -28.006 0.788 29.213 1.00 88.94 80 ALA A C 1
ATOM 625 O O . ALA A 1 80 ? -27.296 0.290 28.340 1.00 88.94 80 ALA A O 1
ATOM 626 N N . GLU A 1 81 ? -28.327 0.157 30.338 1.00 92.44 81 GLU A N 1
ATOM 627 C CA . GLU A 1 81 ? -27.749 -1.126 30.758 1.00 92.44 81 GLU A CA 1
ATOM 628 C C . GLU A 1 81 ? -28.723 -2.291 30.523 1.00 92.44 81 GLU A C 1
ATOM 630 O O . GLU A 1 81 ? -28.307 -3.361 30.083 1.00 92.44 81 GLU A O 1
ATOM 635 N N . SER A 1 82 ? -30.024 -2.079 30.750 1.00 91.50 82 SER A N 1
ATOM 636 C CA . SER A 1 82 ? -31.080 -3.044 30.413 1.00 91.50 82 SER A CA 1
ATOM 637 C C . SER A 1 82 ? -32.375 -2.350 29.997 1.00 91.50 82 SER A C 1
ATOM 639 O O . SER A 1 82 ? -32.592 -1.173 30.303 1.00 91.50 82 SER A O 1
ATOM 641 N N . VAL A 1 83 ? -33.232 -3.096 29.294 1.00 94.06 83 VAL A N 1
ATOM 642 C CA . VAL A 1 83 ? -34.606 -2.698 28.973 1.00 94.06 83 VAL A CA 1
ATOM 643 C C . VAL A 1 83 ? -35.538 -3.861 29.267 1.00 94.06 83 VAL A C 1
ATOM 645 O O . VAL A 1 83 ? -35.386 -4.934 28.685 1.00 94.06 83 VAL A O 1
ATOM 648 N N . ASP A 1 84 ? -36.528 -3.615 30.113 1.00 94.75 84 ASP A N 1
ATOM 649 C CA . ASP A 1 84 ? -37.518 -4.598 30.530 1.00 94.75 84 ASP A CA 1
ATOM 650 C C . ASP A 1 84 ? -38.915 -4.161 30.084 1.00 94.75 84 ASP A C 1
ATOM 652 O O . ASP A 1 84 ? -39.305 -2.998 30.222 1.00 94.75 84 ASP A O 1
ATOM 656 N N . LYS A 1 85 ? -39.699 -5.096 29.539 1.00 93.50 85 LYS A N 1
ATOM 657 C CA . LYS A 1 85 ? -41.109 -4.842 29.227 1.00 93.50 85 LYS A CA 1
ATOM 658 C C . LYS A 1 85 ? -41.934 -4.983 30.504 1.00 93.50 85 LYS A C 1
ATOM 660 O O . LYS A 1 85 ? -41.882 -6.026 31.153 1.00 93.50 85 LYS A O 1
ATOM 665 N N . ILE A 1 86 ? -42.715 -3.962 30.845 1.00 93.69 86 ILE A N 1
ATOM 666 C CA . ILE A 1 86 ? -43.550 -3.953 32.054 1.00 93.69 86 ILE A CA 1
ATOM 667 C C . ILE A 1 86 ? -45.042 -4.168 31.724 1.00 93.69 86 ILE A C 1
ATOM 669 O O . ILE A 1 86 ? -45.447 -3.974 30.576 1.00 93.69 86 ILE A O 1
ATOM 673 N N . PRO A 1 87 ? -45.888 -4.579 32.697 1.00 87.25 87 PRO A N 1
ATOM 674 C CA . PRO A 1 87 ? -47.278 -4.994 32.442 1.00 87.25 87 PRO A CA 1
ATOM 675 C C . PRO A 1 87 ? -48.190 -3.940 31.799 1.00 87.25 87 PRO A C 1
ATOM 677 O O . PRO A 1 87 ? -49.229 -4.290 31.251 1.00 87.25 87 PRO A O 1
ATOM 680 N N . SER A 1 88 ? -47.814 -2.662 31.852 1.00 84.12 88 SER A N 1
ATOM 681 C CA . SER A 1 88 ? -48.524 -1.549 31.211 1.00 84.12 88 SER A CA 1
ATOM 682 C C . SER A 1 88 ? -48.258 -1.426 29.704 1.00 84.12 88 SER A C 1
ATOM 684 O O . SER A 1 88 ? -48.624 -0.416 29.112 1.00 84.12 88 SER A O 1
ATOM 686 N N . ASP A 1 89 ? -47.602 -2.418 29.092 1.00 86.19 89 ASP A N 1
ATOM 687 C CA . ASP A 1 89 ? -47.098 -2.383 27.709 1.00 86.19 89 ASP A CA 1
ATOM 688 C C . ASP A 1 89 ? -46.018 -1.308 27.463 1.00 86.19 89 ASP A C 1
ATOM 690 O O . ASP A 1 89 ? -45.612 -1.066 26.328 1.00 86.19 89 ASP A O 1
ATOM 694 N N . ARG A 1 90 ? -45.500 -0.708 28.541 1.00 94.25 90 ARG A N 1
ATOM 695 C CA . ARG A 1 90 ? -44.392 0.254 28.533 1.00 94.25 90 ARG A CA 1
ATOM 696 C C . ARG A 1 90 ? -43.047 -0.459 28.697 1.00 94.25 90 ARG A C 1
ATOM 698 O O . ARG A 1 90 ? -42.972 -1.654 28.998 1.00 94.25 90 ARG A O 1
ATOM 705 N N . LEU A 1 91 ? -41.974 0.297 28.514 1.00 93.62 91 LEU A N 1
ATOM 706 C CA . LEU A 1 91 ? -40.592 -0.146 28.651 1.00 93.62 91 LEU A CA 1
ATOM 707 C C . LEU A 1 91 ? -39.957 0.544 29.851 1.00 93.62 91 LEU A C 1
ATOM 709 O O . LEU A 1 91 ? -40.058 1.761 29.981 1.00 93.62 91 LEU A O 1
ATOM 713 N N . ARG A 1 92 ? -39.272 -0.214 30.701 1.00 97.00 92 ARG A N 1
ATOM 714 C CA . ARG A 1 92 ? -38.447 0.316 31.783 1.00 97.00 92 ARG A CA 1
ATOM 715 C C . ARG A 1 92 ? -36.980 0.179 31.408 1.00 97.00 92 ARG A C 1
ATOM 717 O O . ARG A 1 92 ? -36.528 -0.913 31.085 1.00 97.00 92 ARG A O 1
ATOM 724 N N . LEU A 1 93 ? -36.254 1.288 31.425 1.00 96.38 93 LEU A N 1
ATOM 725 C CA . LEU A 1 93 ? -34.825 1.348 31.149 1.00 96.38 93 LEU A CA 1
ATOM 726 C C . LEU A 1 93 ? -34.063 1.436 32.468 1.00 96.38 93 LEU A C 1
ATOM 728 O O . LEU A 1 93 ? -34.330 2.341 33.257 1.00 96.38 93 LEU A O 1
ATOM 732 N N . THR A 1 94 ? -33.072 0.566 32.654 1.00 96.12 94 THR A N 1
ATOM 733 C CA . THR A 1 94 ? -32.058 0.717 33.706 1.00 96.12 94 THR A CA 1
ATOM 734 C C . THR A 1 94 ? -30.903 1.539 33.153 1.00 96.12 94 THR A C 1
ATOM 736 O O . THR A 1 94 ? -30.271 1.154 32.164 1.00 96.12 94 THR A O 1
ATOM 739 N N . LEU A 1 95 ? -30.630 2.682 33.775 1.00 95.12 95 LEU A N 1
ATOM 740 C CA . LEU A 1 95 ? -29.664 3.674 33.315 1.00 95.12 95 LEU A CA 1
ATOM 741 C C . LEU A 1 95 ? -28.574 3.893 34.364 1.00 95.12 95 LEU A C 1
ATOM 743 O O . LEU A 1 95 ? -28.818 3.827 35.571 1.00 95.12 95 LEU A O 1
ATOM 747 N N . LYS A 1 96 ? -27.368 4.205 33.890 1.00 94.88 96 LYS A N 1
ATOM 748 C CA . LYS A 1 96 ? -26.209 4.500 34.733 1.00 94.88 96 LYS A CA 1
ATOM 749 C C . LYS A 1 96 ? -25.534 5.789 34.293 1.00 94.88 96 LYS A C 1
ATOM 751 O O . LYS A 1 96 ? -25.029 5.870 33.177 1.00 94.88 96 LYS A O 1
ATOM 756 N N . THR A 1 97 ? -25.477 6.779 35.177 1.00 94.44 97 THR A N 1
ATOM 757 C CA . THR A 1 97 ? -24.719 8.018 34.963 1.00 94.44 97 THR A CA 1
ATOM 758 C C . THR A 1 97 ? -23.391 7.946 35.693 1.00 94.44 97 THR A C 1
ATOM 760 O O . THR A 1 97 ? -23.358 7.682 36.893 1.00 94.44 97 THR A O 1
ATOM 763 N N . LYS A 1 98 ? -22.296 8.233 34.987 1.00 88.00 98 LYS A N 1
ATOM 764 C CA . LYS A 1 98 ? -20.974 8.341 35.608 1.00 88.00 98 LYS A CA 1
ATOM 765 C C . LYS A 1 98 ? -20.796 9.735 36.215 1.00 88.00 98 LYS A C 1
ATOM 767 O O . LYS A 1 98 ? -21.019 10.741 35.544 1.00 88.00 98 LYS A O 1
ATOM 772 N N . ASN A 1 99 ? -20.384 9.824 37.470 1.00 89.69 99 ASN A N 1
ATOM 773 C CA . ASN A 1 99 ? -20.174 11.094 38.159 1.00 89.69 99 ASN A CA 1
ATOM 774 C C . ASN A 1 99 ? -18.728 11.589 37.969 1.00 89.69 99 ASN A C 1
ATOM 776 O O . ASN A 1 99 ? -17.817 10.823 37.641 1.00 89.69 99 ASN A O 1
ATOM 780 N N . ALA A 1 100 ? -18.503 12.891 38.169 1.00 86.50 100 ALA A N 1
ATOM 781 C CA . ALA A 1 100 ? -17.180 13.505 38.005 1.00 86.50 100 ALA A CA 1
ATOM 782 C C . ALA A 1 100 ? -16.142 13.000 39.026 1.00 86.50 100 ALA A C 1
ATOM 784 O O . ALA A 1 100 ? -14.945 13.031 38.754 1.00 86.50 100 ALA A O 1
ATOM 785 N N . ASP A 1 101 ? -16.599 12.509 40.177 1.00 89.00 101 ASP A N 1
ATOM 786 C CA . ASP A 1 101 ? -15.780 11.910 41.235 1.00 89.00 101 ASP A CA 1
ATOM 787 C C . ASP A 1 101 ? -15.434 10.429 40.981 1.00 89.00 101 ASP A C 1
ATOM 789 O O . ASP A 1 101 ? -14.754 9.800 41.790 1.00 89.00 101 ASP A O 1
ATOM 793 N N . GLY A 1 102 ? -15.876 9.868 39.849 1.00 82.88 102 GLY A N 1
ATOM 794 C CA . GLY A 1 102 ? -15.628 8.481 39.465 1.00 82.88 102 GLY A CA 1
ATOM 795 C C . GLY A 1 102 ? -16.624 7.467 40.031 1.00 82.88 102 GLY A C 1
ATOM 796 O O . GLY A 1 102 ? -16.462 6.279 39.757 1.00 82.88 102 GLY A O 1
ATOM 797 N N . THR A 1 103 ? -17.641 7.908 40.776 1.00 89.50 103 THR A N 1
ATOM 798 C CA . THR A 1 103 ? -18.750 7.056 41.231 1.00 89.50 103 THR A CA 1
ATOM 799 C C . THR A 1 103 ? -19.835 6.912 40.157 1.00 89.50 103 THR A C 1
ATOM 801 O O . THR A 1 103 ? -19.877 7.690 39.204 1.00 89.50 103 THR A O 1
ATOM 804 N N . ASP A 1 104 ? -20.724 5.927 40.310 1.00 92.69 104 ASP A N 1
ATOM 805 C CA . ASP A 1 104 ? -21.835 5.679 39.384 1.00 92.69 104 ASP A CA 1
ATOM 806 C C . ASP A 1 104 ? -23.186 5.889 40.084 1.00 92.69 104 ASP A C 1
ATOM 808 O O . ASP A 1 104 ? -23.422 5.367 41.176 1.00 92.69 104 ASP A O 1
ATOM 812 N N . THR A 1 105 ? -24.096 6.603 39.423 1.00 96.31 105 THR A N 1
ATOM 813 C CA . THR A 1 105 ? -25.493 6.762 39.846 1.00 96.31 105 THR A CA 1
ATOM 814 C C . THR A 1 105 ? -26.391 5.887 38.979 1.00 96.31 105 THR A C 1
ATOM 816 O O . THR A 1 105 ? -26.440 6.068 37.762 1.00 96.31 105 THR A O 1
ATOM 819 N N . TRP A 1 106 ? -27.130 4.972 39.604 1.00 96.94 106 TRP A N 1
ATOM 820 C CA . TRP A 1 106 ? -28.068 4.067 38.935 1.00 96.94 106 TRP A CA 1
ATOM 821 C C . TRP A 1 106 ? -29.509 4.522 39.146 1.00 96.94 106 TRP A C 1
ATOM 823 O O . TRP A 1 106 ? -29.872 4.924 40.252 1.00 96.94 106 TRP A O 1
ATOM 833 N N . TYR A 1 107 ? -30.324 4.463 38.096 1.00 96.25 107 TYR A N 1
ATOM 834 C CA . TYR A 1 107 ? -31.737 4.829 38.156 1.00 96.25 107 TYR A CA 1
ATOM 835 C C . TYR A 1 107 ? -32.543 4.149 37.047 1.00 96.25 107 TYR A C 1
ATOM 837 O O . TYR A 1 107 ? -31.986 3.663 36.064 1.00 96.25 107 TYR A O 1
ATOM 845 N N . GLU A 1 108 ? -33.863 4.129 37.213 1.00 96.38 108 GLU A N 1
ATOM 846 C CA . GLU A 1 108 ? -34.801 3.562 36.245 1.00 96.38 108 GLU A CA 1
ATOM 847 C C . GLU A 1 108 ? -35.723 4.654 35.696 1.00 96.38 108 GLU A C 1
ATOM 849 O O . GLU A 1 108 ? -36.160 5.538 36.435 1.00 96.38 108 GLU A O 1
ATOM 854 N N . GLU A 1 109 ? -36.047 4.581 34.406 1.00 94.88 109 GLU A N 1
ATOM 855 C CA . GLU A 1 109 ? -37.053 5.440 33.772 1.00 94.88 109 GLU A CA 1
ATOM 856 C C . GLU A 1 109 ? -37.965 4.621 32.859 1.00 94.88 109 GLU A C 1
ATOM 858 O O . GLU A 1 109 ? -37.545 3.631 32.260 1.00 94.88 109 GLU A O 1
ATOM 863 N N . GLU A 1 110 ? -39.228 5.030 32.752 1.00 95.12 110 GLU A N 1
ATOM 864 C CA . GLU A 1 110 ? -40.236 4.326 31.959 1.00 95.12 110 GLU A CA 1
ATOM 865 C C . GLU A 1 110 ? -40.651 5.133 30.728 1.00 95.12 110 GLU A C 1
ATOM 867 O O . GLU A 1 110 ? -40.968 6.320 30.828 1.00 95.12 110 GLU A O 1
ATOM 872 N N . PHE A 1 111 ? -40.723 4.463 29.581 1.00 91.38 111 PHE A N 1
ATOM 873 C CA . PHE A 1 111 ? -41.030 5.047 28.280 1.00 91.38 111 PHE A CA 1
ATOM 874 C C . PHE A 1 111 ? -42.070 4.206 27.543 1.00 91.38 111 PHE A C 1
ATOM 876 O O . PHE A 1 111 ? -42.090 2.983 27.654 1.00 91.38 111 PHE A O 1
ATOM 883 N N . ASP A 1 112 ? -42.917 4.858 26.752 1.00 92.25 112 ASP A N 1
ATOM 884 C CA . ASP A 1 112 ? -43.903 4.159 25.920 1.00 92.25 112 ASP A CA 1
ATOM 885 C C . ASP A 1 112 ? -43.253 3.555 24.663 1.00 92.25 112 ASP A C 1
ATOM 887 O O . ASP A 1 112 ? -43.658 2.498 24.189 1.00 92.25 112 ASP A O 1
ATOM 891 N N . PHE A 1 113 ? -42.199 4.198 24.146 1.00 85.88 113 PHE A N 1
ATOM 892 C CA . PHE A 1 113 ? -41.481 3.781 22.942 1.00 85.88 113 PHE A CA 1
ATOM 893 C C . PHE A 1 113 ? -39.967 3.913 23.125 1.00 85.88 113 PHE A C 1
ATOM 895 O O . PHE A 1 113 ? -39.492 4.829 23.795 1.00 85.88 113 PHE A O 1
ATOM 902 N N . LEU A 1 114 ? -39.208 3.028 22.474 1.00 89.50 114 LEU A N 1
ATOM 903 C CA . LEU A 1 114 ? -37.746 3.044 22.458 1.00 89.50 114 LEU A CA 1
ATOM 904 C C . LEU A 1 114 ? -37.233 3.045 21.017 1.00 89.50 114 LEU A C 1
ATOM 906 O O . LEU A 1 114 ? -37.534 2.140 20.241 1.00 89.50 114 LEU A O 1
ATOM 910 N N . ILE A 1 115 ? -36.414 4.041 20.680 1.00 82.44 115 ILE A N 1
ATOM 911 C CA . ILE A 1 115 ? -35.659 4.087 19.425 1.00 82.44 115 ILE A CA 1
ATOM 912 C C . ILE A 1 115 ? -34.205 3.733 19.743 1.00 82.44 115 ILE A C 1
ATOM 914 O O . ILE A 1 115 ? -33.539 4.435 20.502 1.00 82.44 115 ILE A O 1
ATOM 918 N N . VAL A 1 116 ? -33.710 2.640 19.161 1.00 81.31 116 VAL A N 1
ATOM 919 C CA . VAL A 1 116 ? -32.352 2.134 19.398 1.00 81.31 116 VAL A CA 1
ATOM 920 C C . VAL A 1 116 ? -31.416 2.669 18.312 1.00 81.31 116 VAL A C 1
ATOM 922 O O . VAL A 1 116 ? -31.442 2.202 17.177 1.00 81.31 116 VAL A O 1
ATOM 925 N N . ALA A 1 117 ? -30.582 3.652 18.666 1.00 79.06 117 ALA A N 1
ATOM 926 C CA . ALA A 1 117 ? -29.583 4.253 17.774 1.00 79.06 117 ALA A CA 1
ATOM 927 C C . ALA A 1 117 ? -28.171 4.337 18.413 1.00 79.06 117 ALA A C 1
ATOM 929 O O . ALA A 1 117 ? -27.588 5.419 18.463 1.00 79.06 117 ALA A O 1
ATOM 930 N N . PRO A 1 118 ? -27.594 3.228 18.922 1.00 69.69 118 PRO A N 1
ATOM 931 C CA . PRO A 1 118 ? -26.339 3.246 19.689 1.00 69.69 118 PRO A CA 1
ATOM 932 C C . PRO A 1 118 ? -25.085 3.522 18.841 1.00 69.69 118 PRO A C 1
ATOM 934 O O . PRO A 1 118 ? -24.002 3.723 19.389 1.00 69.69 118 PRO A O 1
ATOM 937 N N . GLY A 1 119 ? -25.208 3.501 17.510 1.00 64.69 119 GLY A N 1
ATOM 938 C CA . GLY A 1 119 ? -24.060 3.384 16.615 1.00 64.69 119 GLY A CA 1
ATOM 939 C C . GLY A 1 119 ? -23.350 2.031 16.769 1.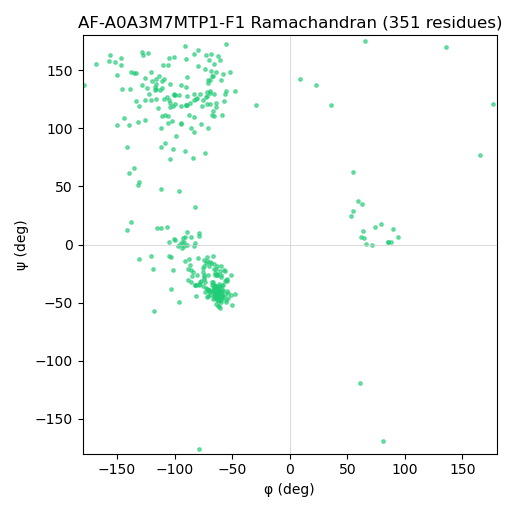00 64.69 119 GLY A C 1
ATOM 940 O O . GLY A 1 119 ? -23.689 1.211 17.620 1.00 64.69 119 GLY A O 1
ATOM 941 N N . HIS A 1 120 ? -22.353 1.777 15.929 1.00 62.66 120 HIS A N 1
ATOM 942 C CA . HIS A 1 120 ? -21.491 0.595 16.015 1.00 62.66 120 HIS A CA 1
ATOM 943 C C . HIS A 1 120 ? -20.100 1.031 16.498 1.00 62.66 120 HIS A C 1
ATOM 945 O O . HIS A 1 120 ? -19.220 1.369 15.706 1.00 62.66 120 HIS A O 1
ATOM 951 N N . ASN A 1 121 ? -19.914 1.083 17.820 1.00 67.62 121 ASN A N 1
ATOM 952 C CA . ASN A 1 121 ? -18.610 1.364 18.424 1.00 67.62 121 ASN A CA 1
ATOM 953 C C . ASN A 1 121 ? -17.781 0.072 18.524 1.00 67.62 121 ASN A C 1
ATOM 955 O O . ASN A 1 121 ? -17.666 -0.529 19.594 1.00 67.62 121 ASN A O 1
ATOM 959 N N . SER A 1 122 ? -17.260 -0.375 17.382 1.00 80.12 122 SER A N 1
ATOM 960 C CA . SER A 1 122 ? -16.525 -1.633 17.252 1.00 80.12 122 SER A CA 1
ATOM 961 C C . SER A 1 122 ? -15.151 -1.571 17.921 1.00 80.12 122 SER A C 1
ATOM 963 O O . SER A 1 122 ? -14.414 -0.592 17.782 1.00 80.12 122 SER A O 1
ATOM 965 N N . ARG A 1 123 ? -14.771 -2.648 18.607 1.00 89.19 123 ARG A N 1
ATOM 966 C CA . ARG A 1 123 ? -13.384 -2.946 18.964 1.00 89.19 123 ARG A CA 1
ATOM 967 C C . ARG A 1 123 ? -12.712 -3.621 17.778 1.00 89.19 123 ARG A C 1
ATOM 969 O O . ARG A 1 123 ? -13.180 -4.655 17.300 1.00 89.19 123 ARG A O 1
ATOM 976 N N . ILE A 1 124 ? -11.607 -3.045 17.320 1.00 93.06 124 ILE A N 1
ATOM 977 C CA . ILE A 1 124 ? -10.943 -3.488 16.095 1.00 93.06 124 ILE A CA 1
ATOM 978 C C . ILE A 1 124 ? -9.560 -4.085 16.372 1.00 93.06 124 ILE A C 1
ATOM 980 O O . ILE A 1 124 ? -8.827 -3.623 17.251 1.00 93.06 124 ILE A O 1
ATOM 984 N N . LEU A 1 125 ? -9.206 -5.097 15.581 1.00 94.50 125 LEU A N 1
ATOM 985 C CA . LEU A 1 125 ? -7.857 -5.645 15.465 1.00 94.50 125 LEU A CA 1
ATOM 986 C C . LEU A 1 125 ? -7.329 -5.374 14.055 1.00 94.50 125 LEU A C 1
ATOM 988 O O . LEU A 1 125 ? -7.873 -5.879 13.077 1.00 94.50 125 LEU A O 1
ATOM 992 N N . VAL A 1 126 ? -6.250 -4.611 13.941 1.00 94.94 126 VAL A N 1
ATOM 993 C CA . VAL A 1 126 ? -5.557 -4.349 12.678 1.00 94.94 126 VAL A CA 1
ATOM 994 C C . VAL A 1 126 ? -4.387 -5.320 12.541 1.00 94.94 126 VAL A C 1
ATOM 996 O O . VAL A 1 126 ? -3.566 -5.452 13.444 1.00 94.94 126 VAL A O 1
ATOM 999 N N . VAL A 1 127 ? -4.292 -6.008 11.406 1.00 95.00 127 VAL A N 1
ATOM 1000 C CA . VAL A 1 127 ? -3.211 -6.952 11.097 1.00 95.00 127 VAL A CA 1
ATOM 1001 C C . VAL A 1 127 ? -2.312 -6.347 10.031 1.00 95.00 127 VAL A C 1
ATOM 1003 O O . VAL A 1 127 ? -2.713 -6.209 8.875 1.00 95.00 127 VAL A O 1
ATOM 1006 N N . GLY A 1 128 ? -1.083 -6.005 10.406 1.00 91.88 128 GLY A N 1
ATOM 1007 C CA . GLY A 1 128 ? -0.108 -5.383 9.515 1.00 91.88 128 GLY A CA 1
ATOM 1008 C C . GLY A 1 128 ? 0.640 -4.224 10.165 1.00 91.88 128 GLY A C 1
ATOM 1009 O O . GLY A 1 128 ? 0.296 -3.757 11.244 1.00 91.88 128 GLY A O 1
ATOM 1010 N N . THR A 1 129 ? 1.686 -3.762 9.481 1.00 89.75 129 THR A N 1
ATOM 1011 C CA . THR A 1 129 ? 2.613 -2.744 10.014 1.00 89.75 129 THR A CA 1
ATOM 1012 C C . THR A 1 129 ? 2.868 -1.595 9.036 1.00 89.75 129 THR A C 1
ATOM 1014 O O . THR A 1 129 ? 3.480 -0.599 9.396 1.00 89.75 129 THR A O 1
ATOM 1017 N N . SER A 1 130 ? 2.467 -1.734 7.769 1.00 85.31 130 SER A N 1
ATOM 1018 C CA . SER A 1 130 ? 2.775 -0.736 6.736 1.00 85.31 130 SER A CA 1
ATOM 1019 C C . SER A 1 130 ? 1.850 0.485 6.817 1.00 85.31 130 SER A C 1
ATOM 1021 O O . SER A 1 130 ? 1.006 0.577 7.705 1.00 85.31 130 SER A O 1
ATOM 1023 N N . GLU A 1 131 ? 1.990 1.410 5.869 1.00 81.56 131 GLU A N 1
ATOM 1024 C CA . GLU A 1 131 ? 1.277 2.694 5.832 1.00 81.56 131 GLU A CA 1
ATOM 1025 C C . GLU A 1 131 ? -0.243 2.526 5.997 1.00 81.56 131 GLU A C 1
ATOM 1027 O O . GLU A 1 131 ? -0.841 3.209 6.816 1.00 81.56 131 GLU A O 1
ATOM 1032 N N . SER A 1 132 ? -0.863 1.543 5.331 1.00 83.44 132 SER A N 1
ATOM 1033 C CA . SER A 1 132 ? -2.303 1.279 5.483 1.00 83.44 132 SER A CA 1
ATOM 1034 C C . SER A 1 132 ? -2.699 0.880 6.908 1.00 83.44 132 SER A C 1
ATOM 1036 O O . SER A 1 132 ? -3.762 1.273 7.374 1.00 83.44 132 SER A O 1
ATOM 1038 N N . ALA A 1 133 ? -1.861 0.113 7.614 1.00 87.62 133 ALA A N 1
ATOM 1039 C CA . ALA A 1 133 ? -2.130 -0.266 9.000 1.00 87.62 133 ALA A CA 1
ATOM 1040 C C . ALA A 1 133 ? -2.004 0.946 9.929 1.00 87.62 133 ALA A C 1
ATOM 1042 O O . ALA A 1 133 ? -2.821 1.112 10.834 1.00 87.62 133 ALA A O 1
ATOM 1043 N N . ILE A 1 134 ? -1.011 1.804 9.674 1.00 85.38 134 ILE A N 1
ATOM 1044 C CA . ILE A 1 134 ? -0.826 3.072 10.382 1.00 85.38 134 ILE A CA 1
ATOM 1045 C C . ILE A 1 134 ? -2.049 3.963 10.174 1.00 85.38 134 ILE A C 1
ATOM 1047 O O . ILE A 1 134 ? -2.664 4.362 11.155 1.00 85.38 134 ILE A O 1
ATOM 1051 N N . ASP A 1 135 ? -2.442 4.227 8.929 1.00 82.62 135 ASP A N 1
ATOM 1052 C CA . ASP A 1 135 ? -3.539 5.148 8.629 1.00 82.62 135 ASP A CA 1
ATOM 1053 C C . ASP A 1 135 ? -4.874 4.627 9.179 1.00 82.62 135 ASP A C 1
ATOM 1055 O O . ASP A 1 135 ? -5.565 5.368 9.876 1.00 82.62 135 ASP A O 1
ATOM 1059 N N . VAL A 1 136 ? -5.204 3.342 8.979 1.00 84.75 136 VAL A N 1
ATOM 1060 C CA . VAL A 1 136 ? -6.420 2.737 9.555 1.00 84.75 136 VAL A CA 1
ATOM 1061 C C . VAL A 1 136 ? -6.415 2.848 11.074 1.00 84.75 136 VAL A C 1
ATOM 1063 O O . VAL A 1 136 ? -7.419 3.256 11.653 1.00 84.75 136 VAL A O 1
ATOM 1066 N N . THR A 1 137 ? -5.298 2.526 11.731 1.00 86.75 137 THR A N 1
ATOM 1067 C CA . THR A 1 137 ? -5.199 2.624 13.193 1.00 86.75 137 THR A CA 1
ATOM 1068 C C . THR A 1 137 ? -5.383 4.069 13.638 1.00 86.75 137 THR A C 1
ATOM 1070 O O . THR A 1 137 ? -6.243 4.357 14.466 1.00 86.75 137 THR A O 1
ATOM 1073 N N . LEU A 1 138 ? -4.613 4.996 13.064 1.00 83.25 138 LEU A N 1
ATOM 1074 C CA . LEU A 1 138 ? -4.579 6.386 13.501 1.00 83.25 138 LEU A CA 1
ATOM 1075 C C . LEU A 1 138 ? -5.901 7.116 13.267 1.00 83.25 138 LEU A C 1
ATOM 1077 O O . LEU A 1 138 ? -6.331 7.886 14.126 1.00 83.25 138 LEU A O 1
ATOM 1081 N N . GLN A 1 139 ? -6.556 6.853 12.137 1.00 80.88 139 GLN A N 1
ATOM 1082 C CA . GLN A 1 139 ? -7.850 7.443 11.806 1.00 80.88 139 GLN A CA 1
ATOM 1083 C C . GLN A 1 139 ? -8.992 6.821 12.611 1.00 80.88 139 GLN A C 1
ATOM 1085 O O . GLN A 1 139 ? -9.966 7.512 12.887 1.00 80.88 139 GLN A O 1
ATOM 1090 N N . SER A 1 140 ? -8.870 5.557 13.029 1.00 84.62 140 SER A N 1
ATOM 1091 C CA . SER A 1 140 ? -9.906 4.870 13.815 1.00 84.62 140 SER A CA 1
ATOM 1092 C C . SER A 1 140 ? -9.879 5.226 15.302 1.00 84.62 140 SER A C 1
ATOM 1094 O O . SER A 1 140 ? -10.916 5.177 15.960 1.00 84.62 140 SER A O 1
ATOM 1096 N N . LEU A 1 141 ? -8.722 5.623 15.844 1.00 83.25 141 LEU A N 1
ATOM 1097 C CA . LEU A 1 141 ? -8.541 5.916 17.274 1.00 83.25 141 LEU A CA 1
ATOM 1098 C C . LEU A 1 141 ? -9.604 6.818 17.920 1.00 83.25 141 LEU A C 1
ATOM 1100 O O . LEU A 1 141 ? -9.988 6.513 19.048 1.00 83.25 141 LEU A O 1
ATOM 1104 N N . PRO A 1 142 ? -10.077 7.910 17.285 1.00 80.62 142 PRO A N 1
ATOM 1105 C CA . PRO A 1 142 ? -11.088 8.773 17.893 1.00 80.62 142 PRO A CA 1
ATOM 1106 C C . PRO A 1 142 ? -12.492 8.155 17.922 1.00 80.62 142 PRO A C 1
ATOM 1108 O O . PRO A 1 142 ? -13.356 8.670 18.627 1.00 80.62 142 PRO A O 1
ATOM 1111 N N . TYR A 1 143 ? -12.734 7.095 17.144 1.00 81.00 143 TYR A N 1
ATOM 1112 C CA . TYR A 1 143 ? -14.081 6.607 16.828 1.00 81.00 143 TYR A CA 1
ATOM 1113 C C . TYR A 1 143 ? -14.360 5.180 17.303 1.00 81.00 143 TYR A C 1
ATOM 1115 O O . TYR A 1 143 ? -15.523 4.808 17.426 1.00 81.00 143 TYR A O 1
ATOM 1123 N N . THR A 1 144 ? -13.324 4.378 17.552 1.00 83.94 144 THR A N 1
ATOM 1124 C CA . THR A 1 144 ? -13.471 2.967 17.944 1.00 83.94 144 THR A CA 1
ATOM 1125 C C . THR A 1 144 ? -13.301 2.741 19.438 1.00 83.94 144 THR A C 1
ATOM 1127 O O . THR A 1 144 ? -12.674 3.534 20.147 1.00 83.94 144 THR A O 1
ATOM 1130 N N . LYS A 1 145 ? -13.789 1.595 19.918 1.00 86.81 145 LYS A N 1
ATOM 1131 C CA . LYS A 1 145 ? -13.653 1.196 21.316 1.00 86.81 145 LYS A CA 1
ATOM 1132 C C . LYS A 1 145 ? -12.185 0.924 21.634 1.00 86.81 145 LYS A C 1
ATOM 1134 O O . LYS A 1 145 ? -11.599 -0.026 21.127 1.00 86.81 145 LYS A O 1
ATOM 1139 N N . SER A 1 146 ? -11.617 1.749 22.510 1.00 84.81 146 SER A N 1
ATOM 1140 C CA . SER A 1 146 ? -10.241 1.603 22.990 1.00 84.81 146 SER A CA 1
ATOM 1141 C C . SER A 1 146 ? -10.063 0.332 23.851 1.00 84.81 146 SER A C 1
ATOM 1143 O O . SER A 1 146 ? -10.982 -0.018 24.607 1.00 84.81 146 SER A O 1
ATOM 1145 N N . PRO A 1 147 ? -8.901 -0.346 23.786 1.00 91.19 147 PRO A N 1
ATOM 1146 C CA . PRO A 1 147 ? -7.788 -0.086 22.869 1.00 91.19 147 PRO A CA 1
ATOM 1147 C C . PRO A 1 147 ? -8.036 -0.672 21.470 1.00 91.19 147 PRO A C 1
ATOM 1149 O O . PRO A 1 147 ? -8.742 -1.669 21.314 1.00 91.19 147 PRO A O 1
ATOM 1152 N N . ILE A 1 148 ? -7.413 -0.066 20.457 1.00 93.31 148 ILE A N 1
ATOM 1153 C CA . ILE A 1 148 ? -7.234 -0.704 19.149 1.00 93.31 148 ILE A CA 1
ATOM 1154 C C . ILE A 1 148 ? -6.087 -1.699 19.267 1.00 93.31 148 ILE A C 1
ATOM 1156 O O . ILE A 1 148 ? -4.998 -1.336 19.710 1.00 93.31 148 ILE A O 1
ATOM 1160 N N . TYR A 1 149 ? -6.307 -2.931 18.822 1.00 95.31 149 TYR A N 1
ATOM 1161 C CA . TYR A 1 149 ? -5.253 -3.934 18.776 1.00 95.31 149 TYR A CA 1
ATOM 1162 C C . TYR A 1 149 ? -4.536 -3.876 17.428 1.00 95.31 149 TYR A C 1
ATOM 1164 O O . TYR A 1 149 ? -5.185 -3.814 16.386 1.00 95.31 149 TYR A O 1
ATOM 1172 N N . VAL A 1 150 ? -3.207 -3.935 17.426 1.00 95.00 150 VAL A N 1
ATOM 1173 C CA . VAL A 1 150 ? -2.390 -3.980 16.206 1.00 95.00 150 VAL A CA 1
ATOM 1174 C C . VAL A 1 150 ? -1.460 -5.184 16.260 1.00 95.00 150 VAL A C 1
ATOM 1176 O O . VAL A 1 150 ? -0.478 -5.193 16.993 1.00 95.00 150 VAL A O 1
ATOM 1179 N N . SER A 1 151 ? -1.747 -6.211 15.464 1.00 94.00 151 SER A N 1
ATOM 1180 C CA . SER A 1 151 ? -0.877 -7.378 15.341 1.00 94.00 151 SER A CA 1
ATOM 1181 C C . SER A 1 151 ? 0.181 -7.122 14.267 1.00 94.00 151 SER A C 1
ATOM 1183 O O . SER A 1 151 ? -0.123 -7.038 13.071 1.00 94.00 151 SER A O 1
ATOM 1185 N N . GLN A 1 152 ? 1.439 -6.997 14.696 1.00 90.75 152 GLN A N 1
ATOM 1186 C CA . GLN A 1 152 ? 2.586 -6.768 13.820 1.00 90.75 152 GLN A CA 1
ATOM 1187 C C . GLN A 1 152 ? 3.615 -7.893 13.933 1.00 90.75 152 GLN A C 1
ATOM 1189 O O . GLN A 1 152 ? 3.917 -8.378 15.019 1.00 90.75 152 GLN A O 1
ATOM 1194 N N . ARG A 1 153 ? 4.205 -8.278 12.797 1.00 87.94 153 ARG A N 1
ATOM 1195 C CA . ARG A 1 153 ? 5.315 -9.248 12.762 1.00 87.94 153 ARG A CA 1
ATOM 1196 C C . ARG A 1 153 ? 6.679 -8.585 12.965 1.00 87.94 153 ARG A C 1
ATOM 1198 O O . ARG A 1 153 ? 7.602 -9.203 13.476 1.00 87.94 153 ARG A O 1
ATOM 1205 N N . THR A 1 154 ? 6.816 -7.348 12.505 1.00 87.69 154 THR A N 1
ATOM 1206 C CA . THR A 1 154 ? 8.048 -6.550 12.537 1.00 87.69 154 THR A CA 1
ATOM 1207 C C . THR A 1 154 ? 7.670 -5.090 12.723 1.00 87.69 154 THR A C 1
ATOM 1209 O O . THR A 1 154 ? 6.584 -4.707 12.301 1.00 87.69 154 THR A O 1
ATOM 1212 N N . HIS A 1 155 ? 8.557 -4.269 13.281 1.00 87.00 155 HIS A N 1
ATOM 1213 C CA . HIS A 1 155 ? 8.340 -2.822 13.367 1.00 87.00 155 HIS A CA 1
ATOM 1214 C C . HIS A 1 155 ? 8.323 -2.157 11.986 1.00 87.00 155 HIS A C 1
ATOM 1216 O O . HIS A 1 155 ? 8.915 -2.664 11.027 1.00 87.00 155 HIS A O 1
ATOM 1222 N N . HIS A 1 156 ? 7.649 -1.007 11.880 1.00 85.00 156 HIS A N 1
ATOM 1223 C CA . HIS A 1 156 ? 7.667 -0.229 10.646 1.00 85.00 156 HIS A CA 1
ATOM 1224 C C . HIS A 1 156 ? 9.066 0.375 10.451 1.00 85.00 156 HIS A C 1
ATOM 1226 O O . HIS A 1 156 ? 9.562 1.023 11.372 1.00 85.00 156 HIS A O 1
ATOM 1232 N N . PRO A 1 157 ? 9.700 0.241 9.271 1.00 78.69 157 PRO A N 1
ATOM 1233 C CA . PRO A 1 157 ? 11.080 0.685 9.071 1.00 78.69 157 PRO A CA 1
ATOM 1234 C C . PRO A 1 157 ? 11.266 2.202 9.204 1.00 78.69 157 PRO A C 1
ATOM 1236 O O . PRO A 1 157 ? 12.361 2.642 9.528 1.00 78.69 157 PRO A O 1
ATOM 1239 N N . ARG A 1 158 ? 10.218 3.001 8.947 1.00 75.19 158 ARG A N 1
ATOM 1240 C CA . ARG A 1 158 ? 10.276 4.473 9.057 1.00 75.19 158 ARG A CA 1
ATOM 1241 C C . ARG A 1 158 ? 9.662 5.031 10.338 1.00 75.19 158 ARG A C 1
ATOM 1243 O O . ARG A 1 158 ? 9.952 6.159 10.695 1.00 75.19 158 ARG A O 1
ATOM 1250 N N . PHE A 1 159 ? 8.774 4.270 10.978 1.00 80.69 159 PHE A N 1
ATOM 1251 C CA . PHE A 1 159 ? 7.980 4.733 12.122 1.00 80.69 159 PHE A CA 1
ATOM 1252 C C . PHE A 1 159 ? 7.894 3.616 13.174 1.00 80.69 159 PHE A C 1
ATOM 1254 O O . PHE A 1 159 ? 6.812 3.082 13.424 1.00 80.69 159 PHE A O 1
ATOM 1261 N N . PRO A 1 160 ? 9.029 3.176 13.744 1.00 83.44 160 PRO A N 1
ATOM 1262 C CA . PRO A 1 160 ? 9.083 1.963 14.564 1.00 83.44 160 PRO A CA 1
ATOM 1263 C C . PRO A 1 160 ? 8.230 2.044 15.840 1.00 83.44 160 PRO A C 1
ATOM 1265 O O . PRO A 1 160 ? 7.778 1.013 16.344 1.00 83.44 160 PRO A O 1
ATOM 1268 N N . THR A 1 161 ? 7.988 3.264 16.322 1.00 84.81 161 THR A N 1
ATOM 1269 C CA . THR A 1 161 ? 7.268 3.616 17.554 1.00 84.81 161 THR A CA 1
ATOM 1270 C C . THR A 1 161 ? 5.800 3.984 17.324 1.00 84.81 161 THR A C 1
ATOM 1272 O O . THR A 1 161 ? 5.087 4.241 18.288 1.00 84.81 161 THR A O 1
ATOM 1275 N N . VAL A 1 162 ? 5.302 3.981 16.079 1.00 84.12 162 VAL A N 1
ATOM 1276 C CA . VAL A 1 162 ? 3.960 4.502 15.736 1.00 84.12 162 VAL A CA 1
ATOM 1277 C C . VAL A 1 162 ? 2.816 3.857 16.520 1.00 84.12 162 VAL A C 1
ATOM 1279 O O . VAL A 1 162 ? 1.823 4.513 16.824 1.00 84.12 162 VAL A O 1
ATOM 1282 N N . PHE A 1 163 ? 2.958 2.584 16.884 1.00 88.75 163 PHE A N 1
ATOM 1283 C CA . PHE A 1 163 ? 1.953 1.850 17.650 1.00 88.75 163 PHE A CA 1
ATOM 1284 C C . PHE A 1 163 ? 2.195 1.873 19.168 1.00 88.75 163 PHE A C 1
ATOM 1286 O O . PHE A 1 163 ? 1.350 1.394 19.913 1.00 88.75 163 PHE A O 1
ATOM 1293 N N . LEU A 1 164 ? 3.284 2.484 19.655 1.00 86.44 164 LEU A N 1
ATOM 1294 C CA . LEU A 1 164 ? 3.586 2.659 21.088 1.00 86.44 164 LEU A CA 1
ATOM 1295 C C . LEU A 1 164 ? 2.863 3.873 21.695 1.00 86.44 164 LEU A C 1
ATOM 1297 O O . LEU A 1 164 ? 3.372 4.554 22.583 1.00 86.44 164 LEU A O 1
ATOM 1301 N N . ARG A 1 165 ? 1.668 4.174 21.190 1.00 85.81 165 ARG A N 1
ATOM 1302 C CA . ARG A 1 165 ? 0.893 5.364 21.546 1.00 85.81 165 ARG A CA 1
ATOM 1303 C C . ARG A 1 165 ? -0.334 4.994 22.365 1.00 85.81 165 ARG A C 1
ATOM 1305 O O . ARG A 1 165 ? -0.903 3.915 22.222 1.00 85.81 165 ARG A O 1
ATOM 1312 N N . LYS A 1 166 ? -0.809 5.939 23.177 1.00 87.06 166 LYS A N 1
ATOM 1313 C CA . LYS A 1 166 ? -2.007 5.749 24.005 1.00 87.06 166 LYS A CA 1
ATOM 1314 C C . LYS A 1 166 ? -3.216 5.338 23.152 1.00 87.06 166 LYS A C 1
ATOM 1316 O O . LYS A 1 166 ? -3.514 5.978 22.142 1.00 87.06 166 LYS A O 1
ATOM 1321 N N . GLY A 1 167 ? -3.926 4.302 23.598 1.00 87.38 167 GLY A N 1
ATOM 1322 C CA . GLY A 1 167 ? -5.105 3.755 22.916 1.00 87.38 167 GLY A CA 1
ATOM 1323 C C . GLY A 1 167 ? -4.797 2.688 21.862 1.00 87.38 167 GLY A C 1
ATOM 1324 O O . GLY A 1 167 ? -5.730 2.202 21.228 1.00 87.38 167 GLY A O 1
ATOM 1325 N N . VAL A 1 168 ? -3.524 2.315 21.690 1.00 92.69 168 VAL A N 1
ATOM 1326 C CA . VAL A 1 168 ? -3.096 1.187 20.856 1.00 92.69 168 VAL A CA 1
ATOM 1327 C C . VAL A 1 168 ? -2.424 0.136 21.736 1.00 92.69 168 VAL A C 1
ATOM 1329 O O . VAL A 1 168 ? -1.564 0.464 22.550 1.00 92.69 168 VAL A O 1
ATOM 1332 N N . GLU A 1 169 ? -2.805 -1.124 21.555 1.00 94.38 169 GLU A N 1
ATOM 1333 C CA . GLU A 1 169 ? -2.121 -2.281 22.129 1.00 94.38 169 GLU A CA 1
ATOM 1334 C C . GLU A 1 169 ? -1.563 -3.149 21.006 1.00 94.38 169 GLU A C 1
ATOM 1336 O O . GLU A 1 169 ? -2.221 -3.373 19.992 1.00 94.38 169 GLU A O 1
ATOM 1341 N N . VAL A 1 170 ? -0.341 -3.648 21.182 1.00 93.75 170 VAL A N 1
ATOM 1342 C CA . VAL A 1 170 ? 0.361 -4.434 20.163 1.00 93.75 170 VAL A CA 1
ATOM 1343 C C . VAL A 1 170 ? 0.489 -5.881 20.640 1.00 93.75 170 VAL A C 1
ATOM 1345 O O . VAL A 1 170 ? 1.501 -6.235 21.249 1.00 93.75 170 VAL A O 1
ATOM 1348 N N . PRO A 1 171 ? -0.541 -6.721 20.433 1.00 93.19 171 PRO A N 1
ATOM 1349 C CA . PRO A 1 171 ? -0.465 -8.133 20.774 1.00 93.19 171 PRO A CA 1
ATOM 1350 C C . PRO A 1 171 ? 0.518 -8.891 19.863 1.00 93.19 171 PRO A C 1
ATOM 1352 O O . PRO A 1 171 ? 0.843 -8.424 18.763 1.00 93.19 171 PRO A O 1
ATOM 1355 N N . PRO A 1 172 ? 0.938 -10.105 20.268 1.00 92.81 172 PRO A N 1
ATOM 1356 C CA . PRO A 1 172 ? 1.639 -11.037 19.392 1.00 92.81 172 PRO A CA 1
ATOM 1357 C C . PRO A 1 172 ? 0.879 -11.368 18.093 1.00 92.81 172 PRO A C 1
ATOM 1359 O O . PRO A 1 172 ? -0.275 -10.983 17.873 1.00 92.81 172 PRO A O 1
ATOM 1362 N N . THR A 1 173 ? 1.539 -12.096 17.191 1.00 93.69 173 THR A N 1
ATOM 1363 C CA . THR A 1 173 ? 0.945 -12.484 15.906 1.00 93.69 173 THR A CA 1
ATOM 1364 C C . THR A 1 173 ? -0.210 -13.463 16.078 1.00 93.69 173 THR A C 1
ATOM 1366 O O . THR A 1 173 ? -0.167 -14.324 16.951 1.00 93.69 173 THR A O 1
ATOM 1369 N N . ILE A 1 174 ? -1.225 -13.356 15.224 1.00 93.81 174 ILE A N 1
ATOM 1370 C CA . ILE A 1 174 ? -2.343 -14.306 15.193 1.00 93.81 174 ILE A CA 1
ATOM 1371 C C . ILE A 1 174 ? -1.832 -15.685 14.762 1.00 93.81 174 ILE A C 1
ATOM 1373 O O . ILE A 1 174 ? -1.175 -15.804 13.729 1.00 93.81 174 ILE A O 1
ATOM 1377 N N . GLU A 1 175 ? -2.169 -16.714 15.535 1.00 93.81 175 GLU A N 1
ATOM 1378 C CA . GLU A 1 175 ? -1.903 -18.116 15.208 1.00 93.81 175 GLU A CA 1
ATOM 1379 C C . GLU A 1 175 ? -3.128 -18.766 14.555 1.00 93.81 175 GLU A C 1
ATOM 1381 O O . GLU A 1 175 ? -3.024 -19.359 13.482 1.00 93.81 175 GLU A O 1
ATOM 1386 N N . ARG A 1 176 ? -4.310 -18.607 15.166 1.00 92.75 176 ARG A N 1
ATOM 1387 C CA . ARG A 1 176 ? -5.586 -19.101 14.626 1.00 92.75 176 ARG A CA 1
ATOM 1388 C C . ARG A 1 176 ? -6.778 -18.330 15.184 1.00 92.75 176 ARG A C 1
ATOM 1390 O O . ARG A 1 176 ? -6.710 -17.763 16.274 1.00 92.75 176 ARG A O 1
ATOM 1397 N N . ILE A 1 177 ? -7.889 -18.362 14.459 1.00 93.06 177 ILE A N 1
ATOM 1398 C CA . ILE A 1 177 ? -9.168 -17.783 14.882 1.00 93.06 177 ILE A CA 1
ATOM 1399 C C . ILE A 1 177 ? -10.169 -18.930 15.027 1.00 93.06 177 ILE A C 1
ATOM 1401 O O . ILE A 1 177 ? -10.353 -19.702 14.088 1.00 93.06 177 ILE A O 1
ATOM 1405 N N . GLU A 1 178 ? -10.787 -19.052 16.200 1.00 90.62 178 GLU A N 1
ATOM 1406 C CA . GLU A 1 178 ? -11.751 -20.104 16.534 1.00 90.62 178 GLU A CA 1
ATOM 1407 C C . GLU A 1 178 ? -12.994 -19.473 17.166 1.00 90.62 178 GLU A C 1
ATOM 1409 O O . GLU A 1 178 ? -12.965 -19.034 18.314 1.00 90.62 178 GLU A O 1
ATOM 1414 N N . GLY A 1 179 ? -14.093 -19.405 16.409 1.00 88.00 179 GLY A N 1
ATOM 1415 C CA . GLY A 1 179 ? -15.312 -18.731 16.860 1.00 88.00 179 GLY A CA 1
ATOM 1416 C C . GLY A 1 179 ? -15.067 -17.244 17.138 1.00 88.00 179 GLY A C 1
ATOM 1417 O O . GLY A 1 179 ? -14.681 -16.502 16.238 1.00 88.00 179 GLY A O 1
ATOM 1418 N N . ASP A 1 180 ? -15.288 -16.824 18.384 1.00 86.31 180 ASP A N 1
ATOM 1419 C CA . ASP A 1 180 ? -15.078 -15.458 18.884 1.00 86.31 180 ASP A CA 1
ATOM 1420 C C . ASP A 1 180 ? -13.688 -15.237 19.519 1.00 86.31 180 ASP A C 1
ATOM 1422 O O . ASP A 1 180 ? -13.396 -14.150 20.031 1.00 86.31 180 ASP A O 1
ATOM 1426 N N . ALA A 1 181 ? -12.830 -16.262 19.501 1.00 91.12 181 ALA A N 1
ATOM 1427 C CA . ALA A 1 181 ? -11.512 -16.250 20.114 1.00 91.12 181 ALA A CA 1
ATOM 1428 C C . ALA A 1 181 ? -10.397 -16.166 19.062 1.00 91.12 181 ALA A C 1
ATOM 1430 O O . ALA A 1 181 ? -10.286 -16.990 18.152 1.00 91.12 181 ALA A O 1
ATOM 1431 N N . ILE A 1 182 ? -9.512 -15.185 19.229 1.00 94.56 182 ILE A N 1
ATOM 1432 C CA . ILE A 1 182 ? -8.301 -15.021 18.426 1.00 94.56 182 ILE A CA 1
ATOM 1433 C C . ILE A 1 182 ? -7.128 -15.524 19.263 1.00 94.56 182 ILE A C 1
ATOM 1435 O O . ILE A 1 182 ? -6.716 -14.876 20.226 1.00 94.56 182 ILE A O 1
ATOM 1439 N N . ASN A 1 183 ? -6.604 -16.693 18.905 1.00 94.31 183 ASN A N 1
ATOM 1440 C CA . ASN A 1 183 ? -5.438 -17.282 19.549 1.00 94.31 183 ASN A CA 1
ATOM 1441 C C . ASN A 1 183 ? -4.176 -16.646 18.961 1.00 94.31 183 ASN A C 1
ATOM 1443 O O . ASN A 1 183 ? -3.974 -16.638 17.742 1.00 94.31 183 ASN A O 1
ATOM 1447 N N . LEU A 1 184 ? -3.339 -16.104 19.833 1.00 93.88 184 LEU A N 1
ATOM 1448 C CA . LEU A 1 184 ? -2.104 -15.423 19.488 1.00 93.88 184 LEU A CA 1
ATOM 1449 C C . LEU A 1 184 ? -0.901 -16.301 19.823 1.00 93.88 184 LEU A C 1
ATOM 1451 O O . LEU A 1 184 ? -0.928 -17.108 20.754 1.00 93.88 184 LEU A O 1
ATOM 1455 N N . SER A 1 185 ? 0.195 -16.070 19.109 1.00 91.31 185 SER A N 1
ATOM 1456 C CA . SER A 1 185 ? 1.470 -16.726 19.370 1.00 91.31 185 SER A CA 1
ATOM 1457 C C . SER A 1 185 ? 1.904 -16.492 20.819 1.00 91.31 185 SER A C 1
ATOM 1459 O O . SER A 1 185 ? 1.945 -15.348 21.278 1.00 91.31 185 SER A O 1
ATOM 1461 N N . GLY A 1 186 ? 2.255 -17.567 21.523 1.00 87.19 186 GLY A N 1
ATOM 1462 C CA . GLY A 1 186 ? 2.579 -17.523 22.953 1.00 87.19 186 GLY A CA 1
ATOM 1463 C C . GLY A 1 186 ? 1.397 -17.839 23.875 1.00 87.19 186 GLY A C 1
ATOM 1464 O O . GLY A 1 186 ? 1.537 -17.723 25.088 1.00 87.19 186 GLY A O 1
ATOM 1465 N N . GLY A 1 187 ? 0.250 -18.254 23.323 1.00 87.56 187 GLY A N 1
ATOM 1466 C CA . GLY A 1 187 ? -0.890 -18.779 24.085 1.00 87.56 187 GLY A CA 1
ATOM 1467 C C . GLY A 1 187 ? -1.854 -17.719 24.623 1.00 87.56 187 GLY A C 1
ATOM 1468 O O . GLY A 1 187 ? -2.828 -18.065 25.289 1.00 87.56 187 GLY A O 1
ATOM 1469 N N . GLN A 1 188 ? -1.621 -16.435 24.336 1.00 91.19 188 GLN A N 1
ATOM 1470 C CA . GLN A 1 188 ? -2.572 -15.374 24.666 1.00 91.19 188 GLN A CA 1
ATOM 1471 C C . GLN A 1 188 ? -3.822 -15.492 23.781 1.00 91.19 188 GLN A C 1
ATOM 1473 O O . GLN A 1 188 ? -3.723 -15.776 22.590 1.00 91.19 188 GLN A O 1
ATOM 1478 N N . VAL A 1 189 ? -5.001 -15.230 24.345 1.00 92.06 189 VAL A N 1
ATOM 1479 C CA . VAL A 1 189 ? -6.272 -15.244 23.608 1.00 92.06 189 VAL A CA 1
ATOM 1480 C C . VAL A 1 189 ? -6.934 -13.876 23.704 1.00 92.06 189 VAL A C 1
ATOM 1482 O O . VAL A 1 189 ? -7.184 -13.386 24.805 1.00 92.06 189 VAL A O 1
ATOM 1485 N N . LEU A 1 190 ? -7.244 -13.269 22.557 1.00 91.06 190 LEU A N 1
ATOM 1486 C CA . LEU A 1 190 ? -8.088 -12.076 22.483 1.00 91.06 190 LEU A CA 1
ATOM 1487 C C . LEU A 1 190 ? -9.539 -12.477 22.231 1.00 91.06 190 LEU A C 1
ATOM 1489 O O . LEU A 1 190 ? -9.822 -13.337 21.399 1.00 91.06 190 LEU A O 1
ATOM 1493 N N . LYS A 1 191 ? -10.453 -11.820 22.944 1.00 89.62 191 LYS A N 1
ATOM 1494 C CA . LYS A 1 191 ? -11.904 -11.989 22.812 1.00 89.62 191 LYS A CA 1
ATOM 1495 C C . LYS A 1 191 ? -12.584 -10.640 22.624 1.00 89.62 191 LYS A C 1
ATOM 1497 O O . LYS A 1 191 ? -11.998 -9.590 22.902 1.00 89.62 191 LYS A O 1
ATOM 1502 N N . SER A 1 192 ? -13.843 -10.687 22.197 1.00 87.69 192 SER A N 1
ATOM 1503 C CA . SER A 1 192 ? -14.681 -9.498 21.995 1.00 87.69 192 SER A CA 1
ATOM 1504 C C . SER A 1 192 ? -14.083 -8.516 20.982 1.00 87.69 192 SER A C 1
ATOM 1506 O O . SER A 1 192 ? -14.149 -7.308 21.192 1.00 87.69 192 SER A O 1
ATOM 1508 N N . ILE A 1 193 ? -13.449 -9.032 19.925 1.00 90.38 193 ILE A N 1
ATOM 1509 C CA . ILE A 1 193 ? -13.053 -8.243 18.757 1.00 90.38 193 ILE A CA 1
ATOM 1510 C C . ILE A 1 193 ? -14.212 -8.281 17.768 1.00 90.38 193 ILE A C 1
ATOM 1512 O O . ILE A 1 193 ? -14.588 -9.355 17.308 1.00 90.38 193 ILE A O 1
ATOM 1516 N N . ASP A 1 194 ? -14.758 -7.113 17.445 1.00 89.06 194 ASP A N 1
ATOM 1517 C CA . ASP A 1 194 ? -15.906 -7.000 16.545 1.00 89.06 194 ASP A CA 1
ATOM 1518 C C . ASP A 1 194 ? -15.464 -7.054 15.076 1.00 89.06 194 ASP A C 1
ATOM 1520 O O . ASP A 1 194 ? -16.151 -7.630 14.234 1.00 89.06 194 ASP A O 1
ATOM 1524 N N . THR A 1 195 ? -14.290 -6.486 14.769 1.00 90.12 195 THR A N 1
ATOM 1525 C CA . THR A 1 195 ? -13.776 -6.389 13.396 1.00 90.12 195 THR A CA 1
ATOM 1526 C C . THR A 1 195 ? -12.280 -6.674 13.335 1.00 90.12 195 THR A C 1
ATOM 1528 O O . THR A 1 195 ? -11.494 -6.102 14.092 1.00 90.12 195 THR A O 1
ATOM 1531 N N . ILE A 1 196 ? -11.868 -7.499 12.369 1.00 92.25 196 ILE A N 1
ATOM 1532 C CA . ILE A 1 196 ? -10.459 -7.726 12.027 1.00 92.25 196 ILE A CA 1
ATOM 1533 C C . ILE A 1 196 ? -10.173 -7.075 10.671 1.00 92.25 196 ILE A C 1
ATOM 1535 O O . ILE A 1 196 ? -10.839 -7.377 9.682 1.00 92.25 196 ILE A O 1
ATOM 1539 N N . VAL A 1 197 ? -9.170 -6.200 10.612 1.00 92.50 197 VAL A N 1
ATOM 1540 C CA . VAL A 1 197 ? -8.767 -5.488 9.393 1.00 92.50 197 VAL A CA 1
ATOM 1541 C C . VAL A 1 197 ? -7.406 -5.989 8.923 1.00 92.50 197 VAL A C 1
ATOM 1543 O O . VAL A 1 197 ? -6.382 -5.717 9.549 1.00 92.50 197 VAL A O 1
ATOM 1546 N N . PHE A 1 198 ? -7.372 -6.693 7.791 1.00 92.62 198 PHE A N 1
ATOM 1547 C CA . PHE A 1 198 ? -6.127 -7.148 7.169 1.00 92.62 198 PHE A CA 1
ATOM 1548 C C . PHE A 1 198 ? -5.497 -6.042 6.318 1.00 92.62 198 PHE A C 1
ATOM 1550 O O . PHE A 1 198 ? -5.818 -5.865 5.146 1.00 92.62 198 PHE A O 1
ATOM 1557 N N . ALA A 1 199 ? -4.539 -5.326 6.901 1.00 90.00 199 ALA A N 1
ATOM 1558 C CA . ALA A 1 199 ? -3.720 -4.315 6.239 1.00 90.00 199 ALA A CA 1
ATOM 1559 C C . ALA A 1 199 ? -2.370 -4.907 5.773 1.00 90.00 199 ALA A C 1
ATOM 1561 O O . ALA A 1 199 ? -1.296 -4.336 5.983 1.00 90.00 199 ALA A O 1
ATOM 1562 N N . THR A 1 200 ? -2.412 -6.087 5.144 1.00 88.38 200 THR A N 1
ATOM 1563 C CA . THR A 1 200 ? -1.230 -6.894 4.773 1.00 88.38 200 THR A CA 1
ATOM 1564 C C . THR A 1 200 ? -0.676 -6.607 3.371 1.00 88.38 200 THR A C 1
ATOM 1566 O O . THR A 1 200 ? 0.253 -7.285 2.918 1.00 88.38 200 THR A O 1
ATOM 1569 N N . GLY A 1 201 ? -1.218 -5.594 2.694 1.00 86.62 201 GLY A N 1
ATOM 1570 C CA . GLY A 1 201 ? -0.890 -5.241 1.313 1.00 86.62 201 GLY A CA 1
ATOM 1571 C C . GLY A 1 201 ? -1.616 -6.108 0.282 1.00 86.62 201 GLY A C 1
ATOM 1572 O O . GLY A 1 201 ? -2.526 -6.863 0.617 1.00 86.62 201 GLY A O 1
ATOM 1573 N N . TYR A 1 202 ? -1.193 -5.988 -0.976 1.00 88.94 202 TYR A N 1
ATOM 1574 C CA . TYR A 1 202 ? -1.842 -6.609 -2.132 1.00 88.94 202 TYR A CA 1
ATOM 1575 C C . TYR A 1 202 ? -0.876 -7.498 -2.919 1.00 88.94 202 TYR A C 1
ATOM 1577 O O . TYR A 1 202 ? 0.346 -7.408 -2.769 1.00 88.94 202 TYR A O 1
ATOM 1585 N N . PHE A 1 203 ? -1.446 -8.342 -3.776 1.00 90.56 203 PHE A N 1
ATOM 1586 C CA . PHE A 1 203 ? -0.722 -9.164 -4.739 1.00 90.56 203 PHE A CA 1
ATOM 1587 C C . PHE A 1 203 ? -0.965 -8.657 -6.160 1.00 90.56 203 PHE A C 1
ATOM 1589 O O . PHE A 1 203 ? -2.087 -8.290 -6.508 1.00 90.56 203 PHE A O 1
ATOM 1596 N N . TYR A 1 204 ? 0.066 -8.693 -6.999 1.00 91.00 204 TYR A N 1
ATOM 1597 C CA . TYR A 1 204 ? -0.076 -8.443 -8.428 1.00 91.00 204 TYR A CA 1
ATOM 1598 C C . TYR A 1 204 ? -0.777 -9.620 -9.106 1.00 91.00 204 TYR A C 1
ATOM 1600 O O . TYR A 1 204 ? -0.346 -10.768 -8.984 1.00 91.00 204 TYR A O 1
ATOM 1608 N N . THR A 1 205 ? -1.834 -9.328 -9.860 1.00 89.69 205 THR A N 1
ATOM 1609 C CA . THR A 1 205 ? -2.563 -10.320 -10.649 1.00 89.69 205 THR A CA 1
ATOM 1610 C C . THR A 1 205 ? -3.079 -9.697 -11.941 1.00 89.69 205 THR A C 1
ATOM 1612 O O . THR A 1 205 ? -3.635 -8.603 -11.938 1.00 89.69 205 THR A O 1
ATOM 1615 N N . TYR A 1 206 ? -2.882 -10.404 -13.055 1.00 90.62 206 TYR A N 1
ATOM 1616 C CA . TYR A 1 206 ? -3.333 -9.984 -14.385 1.00 90.62 206 TYR A CA 1
ATOM 1617 C C . TYR A 1 206 ? -3.979 -11.171 -15.113 1.00 90.62 206 TYR A C 1
ATOM 1619 O O . TYR A 1 206 ? -3.436 -11.671 -16.102 1.00 90.62 206 TYR A O 1
ATOM 1627 N N . PRO A 1 207 ? -5.125 -11.680 -14.621 1.00 88.69 207 PRO A N 1
ATOM 1628 C CA . PRO A 1 207 ? -5.724 -12.915 -15.132 1.00 88.69 207 PRO A CA 1
ATOM 1629 C C . PRO A 1 207 ? -6.143 -12.803 -16.604 1.00 88.69 207 PRO A C 1
ATOM 1631 O O . PRO A 1 207 ? -6.143 -13.798 -17.328 1.00 88.69 207 PRO A O 1
ATOM 1634 N N . PHE A 1 208 ? -6.437 -11.587 -17.066 1.00 90.75 208 PHE A N 1
ATOM 1635 C CA . PHE A 1 208 ? -6.783 -11.283 -18.453 1.00 90.75 208 PHE A CA 1
ATOM 1636 C C . PHE A 1 208 ? -5.606 -11.440 -19.436 1.00 90.75 208 PHE A C 1
ATOM 1638 O O . PHE A 1 208 ? -5.838 -11.540 -20.635 1.00 90.75 208 PHE A O 1
ATOM 1645 N N . LEU A 1 209 ? -4.357 -11.529 -18.957 1.00 90.69 209 LEU A N 1
ATOM 1646 C CA . LEU A 1 209 ? -3.159 -11.675 -19.800 1.00 90.69 209 LEU A CA 1
ATOM 1647 C C . LEU A 1 209 ? -2.621 -13.115 -19.878 1.00 90.69 209 LEU A C 1
ATOM 1649 O O . LEU A 1 209 ? -1.593 -13.358 -20.507 1.00 90.69 209 LEU A O 1
ATOM 1653 N N . LYS A 1 210 ? -3.309 -14.092 -19.274 1.00 89.50 210 LYS A N 1
ATOM 1654 C CA . LYS A 1 210 ? -2.826 -15.480 -19.117 1.00 89.50 210 LYS A CA 1
ATOM 1655 C C . LYS A 1 210 ? -2.460 -16.215 -20.417 1.00 89.50 210 LYS A C 1
ATOM 1657 O O . LYS A 1 210 ? -1.735 -17.199 -20.368 1.00 89.50 210 LYS A O 1
ATOM 1662 N N . HIS A 1 211 ? -2.988 -15.779 -21.562 1.00 90.12 211 HIS A N 1
ATOM 1663 C CA . HIS A 1 211 ? -2.747 -16.414 -22.865 1.00 90.12 211 HIS A CA 1
ATOM 1664 C C . HIS A 1 211 ? -1.545 -15.844 -23.618 1.00 90.12 211 HIS A C 1
ATOM 1666 O O . HIS A 1 211 ? -1.102 -16.444 -24.590 1.00 90.12 211 HIS A O 1
ATOM 1672 N N . ILE A 1 212 ? -1.037 -14.689 -23.189 1.00 89.62 212 ILE A N 1
ATOM 1673 C CA . ILE A 1 212 ? 0.025 -13.961 -23.893 1.00 89.62 212 ILE A CA 1
ATOM 1674 C C . ILE A 1 212 ? 1.275 -13.767 -23.037 1.00 89.62 212 ILE A C 1
ATOM 1676 O O . ILE A 1 212 ? 2.311 -13.368 -23.555 1.00 89.62 212 ILE A O 1
ATOM 1680 N N . ARG A 1 213 ? 1.197 -14.079 -21.738 1.00 90.12 213 ARG A N 1
ATOM 1681 C CA . ARG A 1 213 ? 2.344 -14.082 -20.832 1.00 90.12 213 ARG A CA 1
ATOM 1682 C C . ARG A 1 213 ? 2.168 -15.075 -19.677 1.00 90.12 213 ARG A C 1
ATOM 1684 O O . ARG A 1 213 ? 1.031 -15.386 -19.309 1.00 90.12 213 ARG A O 1
ATOM 1691 N N . PRO A 1 214 ? 3.272 -15.535 -19.060 1.00 87.50 214 PRO A N 1
ATOM 1692 C CA . PRO A 1 214 ? 3.214 -16.350 -17.853 1.00 87.50 214 PRO A CA 1
ATOM 1693 C C . PRO A 1 214 ? 2.474 -15.648 -16.710 1.00 87.50 214 PRO A C 1
ATOM 1695 O O . PRO A 1 214 ? 2.556 -14.426 -16.548 1.00 87.50 214 PRO A O 1
ATOM 1698 N N . ALA A 1 215 ? 1.777 -16.437 -15.891 1.00 84.88 215 ALA A N 1
ATOM 1699 C CA . ALA A 1 215 ? 1.119 -15.937 -14.693 1.00 84.88 215 ALA A CA 1
ATOM 1700 C C . ALA A 1 215 ? 2.140 -15.410 -13.673 1.00 84.88 215 ALA A C 1
ATOM 1702 O O . ALA A 1 215 ? 3.250 -15.931 -13.537 1.00 84.88 215 ALA A O 1
ATOM 1703 N N . VAL A 1 216 ? 1.729 -14.395 -12.913 1.00 86.50 216 VAL A N 1
ATOM 1704 C CA . VAL A 1 216 ? 2.527 -13.851 -11.814 1.00 86.50 216 VAL A CA 1
ATOM 1705 C C . VAL A 1 216 ? 2.625 -14.887 -10.690 1.00 86.50 216 VAL A C 1
ATOM 1707 O O . VAL A 1 216 ? 1.640 -15.181 -10.014 1.00 86.50 216 VAL A O 1
ATOM 1710 N N . GLN A 1 217 ? 3.817 -15.440 -10.470 1.00 83.19 217 GLN A N 1
ATOM 1711 C CA . GLN A 1 217 ? 4.037 -16.434 -9.421 1.00 83.19 217 GLN A CA 1
ATOM 1712 C C . GLN A 1 217 ? 4.069 -15.772 -8.038 1.00 83.19 217 GLN A C 1
ATOM 1714 O O . GLN A 1 217 ? 4.825 -14.834 -7.791 1.00 83.19 217 GLN A O 1
ATOM 1719 N N . GLY A 1 218 ? 3.218 -16.244 -7.124 1.00 84.19 218 GLY A N 1
ATOM 1720 C CA . GLY A 1 218 ? 3.175 -15.782 -5.732 1.00 84.19 218 GLY A CA 1
ATOM 1721 C C . GLY A 1 218 ? 2.736 -14.325 -5.523 1.00 84.19 218 GLY A C 1
ATOM 1722 O O . GLY A 1 218 ? 2.710 -13.870 -4.382 1.00 84.19 218 GLY A O 1
ATOM 1723 N N . GLY A 1 219 ? 2.412 -13.579 -6.585 1.00 87.12 219 GLY A N 1
ATOM 1724 C CA . GLY A 1 219 ? 1.835 -12.234 -6.501 1.00 87.12 219 GLY A CA 1
ATOM 1725 C C . GLY A 1 219 ? 2.777 -11.121 -6.029 1.00 87.12 219 GLY A C 1
ATOM 1726 O O . GLY A 1 219 ? 2.345 -9.979 -5.912 1.00 87.12 219 GLY A O 1
ATOM 1727 N N . LYS A 1 220 ? 4.045 -11.415 -5.716 1.00 88.88 220 LYS A N 1
ATOM 1728 C CA . LYS A 1 220 ? 4.968 -10.444 -5.090 1.00 88.88 220 LYS A CA 1
ATOM 1729 C C . LYS A 1 220 ? 5.665 -9.525 -6.093 1.00 88.88 220 LYS A C 1
ATOM 1731 O O . LYS A 1 220 ? 6.042 -8.417 -5.730 1.00 88.88 220 LYS A O 1
ATOM 1736 N N . ARG A 1 221 ? 5.834 -9.993 -7.330 1.00 91.56 221 ARG A N 1
ATOM 1737 C CA . ARG A 1 221 ? 6.579 -9.329 -8.403 1.00 91.56 221 ARG A CA 1
ATOM 1738 C C . ARG A 1 221 ? 5.989 -9.706 -9.748 1.00 91.56 221 ARG A C 1
ATOM 1740 O O . ARG A 1 221 ? 5.599 -10.852 -9.923 1.00 91.56 221 ARG A O 1
ATOM 1747 N N . VAL A 1 222 ? 5.996 -8.787 -10.705 1.00 92.25 222 VAL A N 1
ATOM 1748 C CA . VAL A 1 222 ? 5.650 -9.071 -12.099 1.00 92.25 222 VAL A CA 1
ATOM 1749 C C . VAL A 1 222 ? 6.948 -9.366 -12.864 1.00 92.25 222 VAL A C 1
ATOM 1751 O O . VAL A 1 222 ? 7.711 -8.435 -13.126 1.00 92.25 222 VAL A O 1
ATOM 1754 N N . PRO A 1 223 ? 7.260 -10.638 -13.178 1.00 91.88 223 PRO A N 1
ATOM 1755 C CA . PRO A 1 223 ? 8.484 -10.974 -13.903 1.00 91.88 223 PRO A CA 1
ATOM 1756 C C . PRO A 1 223 ? 8.392 -10.504 -15.355 1.00 91.88 223 PRO A C 1
ATOM 1758 O O . PRO A 1 223 ? 7.294 -10.330 -15.885 1.00 91.88 223 PRO A O 1
ATOM 1761 N N . GLY A 1 224 ? 9.529 -10.333 -16.019 1.00 94.00 224 GLY A N 1
ATOM 1762 C CA . GLY A 1 224 ? 9.544 -10.029 -17.445 1.00 94.00 224 GLY A CA 1
ATOM 1763 C C . GLY A 1 224 ? 9.257 -8.566 -17.789 1.00 94.00 224 GLY A C 1
ATOM 1764 O O . GLY A 1 224 ? 8.903 -8.291 -18.928 1.00 94.00 224 GLY A O 1
ATOM 1765 N N . LEU A 1 225 ? 9.371 -7.634 -16.835 1.00 94.94 225 LEU A N 1
ATOM 1766 C CA . LEU A 1 225 ? 9.150 -6.203 -17.078 1.00 94.94 225 LEU A CA 1
ATOM 1767 C C . LEU A 1 225 ? 10.466 -5.429 -17.110 1.00 94.94 225 LEU A C 1
ATOM 1769 O O . LEU A 1 225 ? 11.022 -5.137 -16.051 1.00 94.94 225 LEU A O 1
ATOM 1773 N N . TYR A 1 226 ? 10.930 -5.044 -18.296 1.00 96.12 226 TYR A N 1
ATOM 1774 C CA . TYR A 1 226 ? 12.082 -4.161 -18.452 1.00 96.12 226 TYR A CA 1
ATOM 1775 C C . TYR A 1 226 ? 11.749 -2.740 -17.983 1.00 96.12 226 TY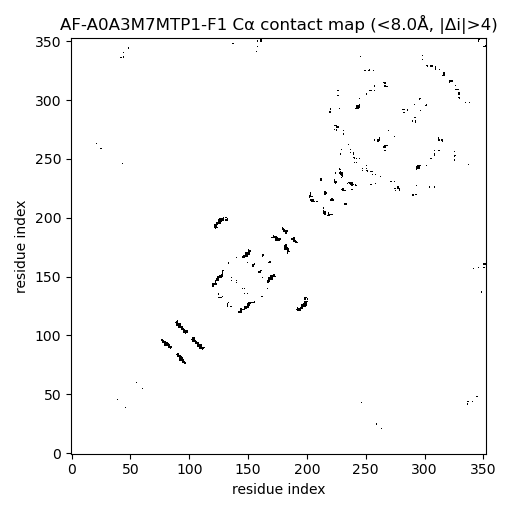R A C 1
ATOM 1777 O O . TYR A 1 226 ? 10.688 -2.200 -18.311 1.00 96.12 226 TYR A O 1
ATOM 1785 N N . GLN A 1 227 ? 12.630 -2.148 -17.171 1.00 94.06 227 GLN A N 1
ATOM 1786 C CA . GLN A 1 227 ? 12.411 -0.852 -16.514 1.00 94.06 227 GLN A CA 1
ATOM 1787 C C . GLN A 1 227 ? 11.096 -0.761 -15.720 1.00 94.06 227 GLN A C 1
ATOM 1789 O O . GLN A 1 227 ? 10.549 0.320 -15.516 1.00 94.06 227 GLN A O 1
ATOM 1794 N N . HIS A 1 228 ? 10.564 -1.910 -15.281 1.00 94.31 228 HIS A N 1
ATOM 1795 C CA . HIS A 1 228 ? 9.238 -2.054 -14.667 1.00 94.31 228 HIS A CA 1
ATOM 1796 C C . HIS A 1 228 ? 8.045 -1.663 -15.565 1.00 94.31 228 HIS A C 1
ATOM 1798 O O . HIS A 1 228 ? 6.914 -1.673 -15.079 1.00 94.31 228 HIS A O 1
ATOM 1804 N N . VAL A 1 229 ? 8.283 -1.362 -16.847 1.00 94.81 229 VAL A N 1
ATOM 1805 C CA . VAL A 1 229 ? 7.285 -0.833 -17.788 1.00 94.81 229 VAL A CA 1
ATOM 1806 C C . VAL A 1 229 ? 7.062 -1.794 -18.948 1.00 94.81 229 VAL A C 1
ATOM 1808 O O . VAL A 1 229 ? 5.940 -2.231 -19.176 1.00 94.81 229 VAL A O 1
ATOM 1811 N N . PHE A 1 230 ? 8.107 -2.148 -19.688 1.00 96.00 230 PHE A N 1
ATOM 1812 C CA . PHE A 1 230 ? 7.967 -2.834 -20.972 1.00 96.00 230 PHE A CA 1
ATOM 1813 C C . PHE A 1 230 ? 7.944 -4.350 -20.803 1.00 96.00 230 PHE A C 1
ATOM 1815 O O . PHE A 1 230 ? 8.837 -4.918 -20.176 1.00 96.00 230 PHE A O 1
ATOM 1822 N N . ASP A 1 231 ? 6.937 -5.017 -21.366 1.00 95.25 231 ASP A N 1
ATOM 1823 C CA . ASP A 1 231 ? 6.833 -6.473 -21.296 1.00 95.25 231 ASP A CA 1
ATOM 1824 C C . ASP A 1 231 ? 7.815 -7.143 -22.269 1.00 95.25 231 ASP A C 1
ATOM 1826 O O . ASP A 1 231 ? 7.736 -6.986 -23.486 1.00 95.25 231 ASP A O 1
ATOM 1830 N N . MET A 1 232 ? 8.737 -7.936 -21.723 1.00 95.19 232 MET A N 1
ATOM 1831 C CA . MET A 1 232 ? 9.748 -8.666 -22.493 1.00 95.19 232 MET A CA 1
ATOM 1832 C C . MET A 1 232 ? 9.153 -9.821 -23.310 1.00 95.19 232 MET A C 1
ATOM 1834 O O . MET A 1 232 ? 9.797 -10.315 -24.236 1.00 95.19 232 MET A O 1
ATOM 1838 N N . HIS A 1 233 ? 7.947 -10.284 -22.967 1.00 91.94 233 HIS A N 1
ATOM 1839 C CA . HIS A 1 233 ? 7.247 -11.327 -23.718 1.00 91.94 233 HIS A CA 1
ATOM 1840 C C . HIS A 1 233 ? 6.524 -10.763 -24.943 1.00 91.94 233 HIS A C 1
ATOM 1842 O O . HIS A 1 233 ? 6.456 -11.435 -25.973 1.00 91.94 233 HIS A O 1
ATOM 1848 N N . ASN A 1 234 ? 5.998 -9.540 -24.842 1.00 90.38 234 ASN A N 1
ATOM 1849 C CA . ASN A 1 234 ? 5.290 -8.874 -25.921 1.00 90.38 234 ASN A CA 1
ATOM 1850 C C . ASN A 1 234 ? 5.565 -7.353 -25.924 1.00 90.38 234 ASN A C 1
ATOM 1852 O O . ASN A 1 234 ? 5.005 -6.635 -25.094 1.00 90.38 234 ASN A O 1
ATOM 1856 N N . PRO A 1 235 ? 6.323 -6.820 -26.905 1.00 87.12 235 PRO A N 1
ATOM 1857 C CA . PRO A 1 235 ? 6.684 -5.397 -26.958 1.00 87.12 235 PRO A CA 1
ATOM 1858 C C . PRO A 1 235 ? 5.487 -4.459 -27.194 1.00 87.12 235 PRO A C 1
ATOM 1860 O O . PRO A 1 235 ? 5.614 -3.242 -27.060 1.00 87.12 235 PRO A O 1
ATOM 1863 N N . ASN A 1 236 ? 4.311 -5.005 -27.520 1.00 89.44 236 ASN A N 1
ATOM 1864 C CA . ASN A 1 236 ? 3.066 -4.248 -27.654 1.00 89.44 236 ASN A CA 1
ATOM 1865 C C . ASN A 1 236 ? 2.327 -4.074 -26.316 1.00 89.44 236 ASN A C 1
ATOM 1867 O O . ASN A 1 236 ? 1.198 -3.588 -26.301 1.00 89.44 236 ASN A O 1
ATOM 1871 N N . ILE A 1 237 ? 2.925 -4.490 -25.195 1.00 93.38 237 ILE A N 1
ATOM 1872 C CA . ILE A 1 237 ? 2.345 -4.365 -23.858 1.00 93.38 237 ILE A CA 1
ATOM 1873 C C . ILE A 1 237 ? 3.293 -3.563 -22.969 1.00 93.38 237 ILE A C 1
ATOM 1875 O O . ILE A 1 237 ? 4.479 -3.868 -22.846 1.00 93.38 237 ILE A O 1
ATOM 1879 N N . ALA A 1 238 ? 2.734 -2.553 -22.308 1.00 94.00 238 ALA A N 1
ATOM 1880 C CA . ALA A 1 238 ? 3.408 -1.782 -21.278 1.00 94.00 238 ALA A CA 1
ATOM 1881 C C . ALA A 1 238 ? 2.568 -1.776 -19.996 1.00 94.00 238 ALA A C 1
ATOM 1883 O O . ALA A 1 238 ? 1.337 -1.727 -20.033 1.00 94.00 238 ALA A O 1
ATOM 1884 N N . PHE A 1 239 ? 3.249 -1.825 -18.860 1.00 94.00 239 PHE A N 1
ATOM 1885 C CA . PHE A 1 239 ? 2.690 -1.791 -17.523 1.00 94.00 239 PHE A CA 1
ATOM 1886 C C . PHE A 1 239 ? 2.945 -0.423 -16.919 1.00 94.00 239 PHE A C 1
ATOM 1888 O O . PHE A 1 239 ? 4.075 -0.069 -16.593 1.00 94.00 239 PHE A O 1
ATOM 1895 N N . ILE A 1 240 ? 1.876 0.343 -16.753 1.00 91.44 240 ILE A N 1
ATOM 1896 C CA . ILE A 1 240 ? 1.943 1.656 -16.125 1.00 91.44 240 ILE A CA 1
ATOM 1897 C C . ILE A 1 240 ? 1.476 1.515 -14.682 1.00 91.44 240 ILE A C 1
ATOM 1899 O O . ILE A 1 240 ? 0.435 0.926 -14.404 1.00 91.44 240 ILE A O 1
ATOM 1903 N N . GLY A 1 241 ? 2.278 2.034 -13.759 1.00 86.62 241 GLY A N 1
ATOM 1904 C CA . GLY A 1 241 ? 1.932 2.097 -12.344 1.00 86.62 241 GLY A CA 1
ATOM 1905 C C . GLY A 1 241 ? 2.328 0.918 -11.468 1.00 86.62 241 GLY A C 1
ATOM 1906 O O . GLY A 1 241 ? 1.911 0.839 -10.316 1.00 86.62 241 GLY A O 1
ATOM 1907 N N . VAL A 1 242 ? 3.196 0.040 -11.968 1.00 90.12 242 VAL A N 1
ATOM 1908 C CA . VAL A 1 242 ? 3.764 -1.053 -11.164 1.00 90.12 242 VAL A CA 1
ATOM 1909 C C . VAL A 1 242 ? 4.829 -0.546 -10.182 1.00 90.12 242 VAL A C 1
ATOM 1911 O O . VAL A 1 242 ? 5.000 -1.112 -9.105 1.00 90.12 242 VAL A O 1
ATOM 1914 N N . VAL A 1 243 ? 5.542 0.530 -10.527 1.00 88.25 243 VAL A N 1
ATOM 1915 C CA . VAL A 1 243 ? 6.582 1.117 -9.672 1.00 88.25 243 VAL A CA 1
ATOM 1916 C C . VAL A 1 243 ? 5.975 1.824 -8.465 1.00 88.25 243 VAL A C 1
ATOM 1918 O O . VAL A 1 243 ? 5.118 2.698 -8.600 1.00 88.25 243 VAL A O 1
ATOM 1921 N N . ASN A 1 244 ? 6.507 1.518 -7.283 1.00 80.75 244 ASN A N 1
ATOM 1922 C CA . ASN A 1 244 ? 6.196 2.201 -6.035 1.00 80.75 244 ASN A CA 1
ATOM 1923 C C . ASN A 1 244 ? 7.425 2.988 -5.550 1.00 80.75 244 ASN A C 1
ATOM 1925 O O . ASN A 1 244 ? 8.359 2.420 -4.984 1.00 80.75 244 ASN A O 1
ATOM 1929 N N . GLY A 1 245 ? 7.438 4.300 -5.797 1.00 68.31 245 GLY A N 1
ATOM 1930 C CA . GLY A 1 245 ? 8.600 5.166 -5.544 1.00 68.31 245 GLY A CA 1
ATOM 1931 C C . GLY A 1 245 ? 8.280 6.520 -4.911 1.00 68.31 245 GLY A C 1
ATOM 1932 O O . GLY A 1 245 ? 9.085 7.435 -5.024 1.00 68.31 245 GLY A O 1
ATOM 1933 N N . SER A 1 246 ? 7.112 6.676 -4.277 1.00 61.22 246 SER A N 1
ATOM 1934 C CA . SER A 1 246 ? 6.663 7.933 -3.639 1.00 61.22 246 SER A CA 1
ATOM 1935 C C . SER A 1 246 ? 6.434 9.134 -4.579 1.00 61.22 246 SER A C 1
ATOM 1937 O O . SER A 1 246 ? 6.099 10.209 -4.097 1.00 61.22 246 SER A O 1
ATOM 1939 N N . LEU A 1 247 ? 6.537 8.948 -5.901 1.00 68.50 247 LEU A N 1
ATOM 1940 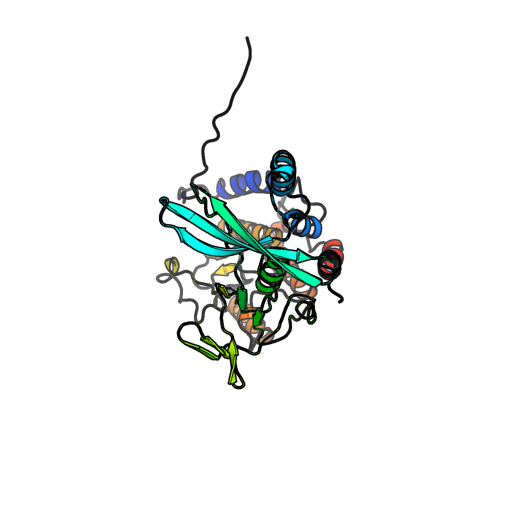C CA . LEU A 1 247 ? 6.188 9.924 -6.947 1.00 68.50 247 LEU A CA 1
ATOM 1941 C C . LEU A 1 247 ? 5.327 9.269 -8.029 1.00 68.50 247 LEU A C 1
ATOM 1943 O O . LEU A 1 247 ? 5.651 9.314 -9.212 1.00 68.50 247 LEU A O 1
ATOM 1947 N N . SER A 1 248 ? 4.261 8.597 -7.594 1.00 69.69 248 SER A N 1
ATOM 1948 C CA . SER A 1 248 ? 3.443 7.733 -8.447 1.00 69.69 248 SER A CA 1
ATOM 1949 C C . SER A 1 248 ? 3.022 8.424 -9.744 1.00 69.69 248 SER A C 1
ATOM 1951 O O . SER A 1 248 ? 3.302 7.915 -10.814 1.00 69.69 248 SER A O 1
ATOM 1953 N N . TRP A 1 249 ? 2.442 9.621 -9.676 1.00 73.44 249 TRP A N 1
ATOM 1954 C CA . TRP A 1 249 ? 1.956 10.317 -10.873 1.00 73.44 249 TRP A CA 1
ATOM 1955 C C . TRP A 1 249 ? 3.063 10.581 -11.895 1.00 73.44 249 TRP A C 1
ATOM 1957 O O . TRP A 1 249 ? 2.938 10.178 -13.049 1.00 73.44 249 TRP A O 1
ATOM 1967 N N . LEU A 1 250 ? 4.194 11.135 -11.448 1.00 76.00 250 LEU A N 1
ATOM 1968 C CA . LEU A 1 250 ? 5.310 11.440 -12.339 1.00 76.00 250 LEU A CA 1
ATOM 1969 C C . LEU A 1 250 ? 5.920 10.169 -12.951 1.00 76.00 250 LEU A C 1
ATOM 1971 O O . LEU A 1 250 ? 6.206 10.135 -14.147 1.00 76.00 250 LEU A O 1
ATOM 1975 N N . THR A 1 251 ? 6.105 9.101 -12.164 1.00 79.06 251 THR A N 1
ATOM 1976 C CA . THR A 1 251 ? 6.632 7.840 -12.712 1.00 79.06 251 THR A CA 1
ATOM 1977 C C . THR A 1 251 ? 5.662 7.212 -13.706 1.00 79.06 251 THR A C 1
ATOM 1979 O O . THR A 1 251 ? 6.101 6.643 -14.707 1.00 79.06 251 THR A O 1
ATOM 1982 N N . TRP A 1 252 ? 4.353 7.317 -13.473 1.00 83.44 252 TRP A N 1
ATOM 1983 C CA . TRP A 1 252 ? 3.330 6.741 -14.344 1.00 83.44 252 TRP A CA 1
ATOM 1984 C C . TRP A 1 252 ? 3.235 7.502 -15.664 1.00 83.44 252 TRP A C 1
ATOM 1986 O O . TRP A 1 252 ? 3.222 6.879 -16.725 1.00 83.44 252 TRP A O 1
ATOM 1996 N N . GLU A 1 253 ? 3.246 8.831 -15.613 1.00 83.44 253 GLU A N 1
ATOM 1997 C CA . GLU A 1 253 ? 3.219 9.691 -16.797 1.00 83.44 253 GLU A CA 1
ATOM 1998 C C . GLU A 1 253 ? 4.452 9.494 -17.668 1.00 83.44 253 GLU A C 1
ATOM 2000 O O . GLU A 1 253 ? 4.324 9.253 -18.868 1.00 83.44 253 GLU A O 1
ATOM 2005 N N . LYS A 1 254 ? 5.643 9.493 -17.062 1.00 86.50 254 LYS A N 1
ATOM 2006 C CA . LYS A 1 254 ? 6.900 9.239 -17.774 1.00 86.50 254 LYS A CA 1
ATOM 2007 C C . LYS A 1 254 ? 6.910 7.862 -18.436 1.00 86.50 254 LYS A C 1
ATOM 2009 O O . LYS A 1 254 ? 7.281 7.734 -19.600 1.00 86.50 254 LYS A O 1
ATOM 2014 N N . SER A 1 255 ? 6.432 6.839 -17.727 1.00 89.19 255 SER A N 1
ATOM 2015 C CA . SER A 1 255 ? 6.302 5.481 -18.272 1.00 89.19 255 SER A CA 1
ATOM 2016 C C . SER A 1 255 ? 5.335 5.429 -19.461 1.00 89.19 255 SER A C 1
ATOM 2018 O O . SER A 1 255 ? 5.628 4.795 -20.474 1.00 89.19 255 SER A O 1
ATOM 2020 N N . ALA A 1 256 ? 4.192 6.115 -19.362 1.00 89.88 256 ALA A N 1
ATOM 2021 C CA . ALA A 1 256 ? 3.195 6.167 -20.428 1.00 89.88 256 ALA A CA 1
ATOM 2022 C C . ALA A 1 256 ? 3.712 6.935 -21.654 1.00 89.88 256 ALA A C 1
ATOM 2024 O O . ALA A 1 256 ? 3.498 6.508 -22.790 1.00 89.88 256 ALA A O 1
ATOM 2025 N N . PHE A 1 257 ? 4.438 8.031 -21.426 1.00 88.62 257 PHE A N 1
ATOM 2026 C CA . PHE A 1 257 ? 5.074 8.814 -22.478 1.00 88.62 257 PHE A CA 1
ATOM 2027 C C . PHE A 1 257 ? 6.112 7.988 -23.245 1.00 88.62 257 PHE A C 1
ATOM 2029 O O . PHE A 1 257 ? 6.064 7.927 -24.473 1.00 88.62 257 PHE A O 1
ATOM 2036 N N . LEU A 1 258 ? 6.982 7.261 -22.539 1.00 90.31 258 LEU A N 1
ATOM 2037 C CA . LEU A 1 258 ? 7.960 6.369 -23.168 1.00 90.31 258 LEU A CA 1
ATOM 2038 C C . LEU A 1 258 ? 7.294 5.233 -23.957 1.00 90.31 258 LEU A C 1
ATOM 2040 O O . LEU A 1 258 ? 7.735 4.919 -25.061 1.00 90.31 258 LEU A O 1
ATOM 2044 N N . ALA A 1 259 ? 6.200 4.654 -23.453 1.00 92.94 259 ALA A N 1
ATOM 2045 C CA . ALA A 1 259 ? 5.425 3.669 -24.210 1.00 92.94 259 ALA A CA 1
ATOM 2046 C C . ALA A 1 259 ? 4.861 4.249 -25.519 1.00 92.94 259 ALA A C 1
ATOM 2048 O O . ALA A 1 259 ? 4.933 3.604 -26.568 1.00 92.94 259 ALA A O 1
ATOM 2049 N N . ALA A 1 260 ? 4.373 5.491 -25.493 1.00 91.19 260 ALA A N 1
ATOM 2050 C CA . ALA A 1 260 ? 3.907 6.180 -26.693 1.00 91.19 260 ALA A CA 1
ATOM 2051 C C . ALA A 1 260 ? 5.050 6.472 -27.685 1.00 91.19 260 ALA A C 1
ATOM 2053 O O . ALA A 1 260 ? 4.883 6.289 -28.896 1.00 91.19 260 ALA A O 1
ATOM 2054 N N . LEU A 1 261 ? 6.225 6.884 -27.200 1.00 90.69 261 LEU A N 1
ATOM 2055 C CA . LEU A 1 261 ? 7.407 7.077 -28.044 1.00 90.69 261 LEU A CA 1
ATOM 2056 C C . LEU A 1 261 ? 7.856 5.763 -28.696 1.00 90.69 261 LEU A C 1
ATOM 2058 O O . LEU A 1 261 ? 8.190 5.752 -29.882 1.00 90.69 261 LEU A O 1
ATOM 2062 N N . LEU A 1 262 ? 7.808 4.650 -27.958 1.00 92.06 262 LEU A N 1
ATOM 2063 C CA . LEU A 1 262 ? 8.181 3.335 -28.474 1.00 92.06 262 LEU A CA 1
ATOM 2064 C C . LEU A 1 262 ? 7.245 2.902 -29.605 1.00 92.06 262 LEU A C 1
ATOM 2066 O O . LEU A 1 262 ? 7.697 2.566 -30.697 1.00 92.06 262 LEU A O 1
ATOM 2070 N N . TRP A 1 263 ? 5.932 2.953 -29.377 1.00 92.00 263 TRP A N 1
ATOM 2071 C CA . TRP A 1 263 ? 4.950 2.508 -30.372 1.00 92.00 263 TRP A CA 1
ATOM 2072 C C . TRP A 1 263 ? 4.774 3.475 -31.547 1.00 92.00 263 TRP A C 1
ATOM 2074 O O . 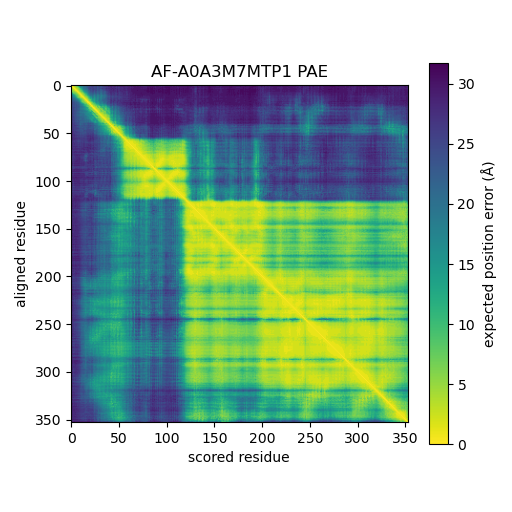TRP A 1 263 ? 4.297 3.067 -32.604 1.00 92.00 263 TRP A O 1
ATOM 2084 N N . SER A 1 264 ? 5.191 4.736 -31.405 1.00 90.31 264 SER A N 1
ATOM 2085 C CA . SER A 1 264 ? 5.314 5.672 -32.534 1.00 90.31 264 SER A CA 1
ATOM 2086 C C . SER A 1 264 ? 6.627 5.525 -33.311 1.00 90.31 264 SER A C 1
ATOM 2088 O O . SER A 1 264 ? 6.822 6.227 -34.302 1.00 90.31 264 SER A O 1
ATOM 2090 N N . GLY A 1 265 ? 7.515 4.617 -32.891 1.00 89.69 265 GLY A N 1
ATOM 2091 C CA . GLY A 1 265 ? 8.795 4.353 -33.546 1.00 89.69 265 GLY A CA 1
ATOM 2092 C C . GLY A 1 265 ? 9.852 5.437 -33.324 1.00 89.69 265 GLY A C 1
ATOM 2093 O O . GLY A 1 265 ? 10.843 5.464 -34.050 1.00 89.69 265 GLY A O 1
ATOM 2094 N N . ARG A 1 266 ? 9.646 6.332 -32.349 1.00 89.38 266 ARG A N 1
ATOM 2095 C CA . ARG A 1 266 ? 10.568 7.433 -32.021 1.00 89.38 266 ARG A CA 1
ATOM 2096 C C . ARG A 1 266 ? 11.703 7.012 -31.094 1.00 89.38 266 ARG A C 1
ATOM 2098 O O . ARG A 1 266 ? 12.744 7.654 -31.097 1.00 89.38 266 ARG A O 1
ATOM 2105 N N . ILE A 1 267 ? 11.508 5.941 -30.328 1.00 92.06 267 ILE A N 1
ATOM 2106 C CA . ILE A 1 267 ? 12.561 5.296 -29.536 1.00 92.06 267 ILE A CA 1
ATOM 2107 C C . ILE A 1 267 ? 12.599 3.801 -29.845 1.00 92.06 267 ILE A C 1
ATOM 2109 O O . ILE A 1 267 ? 11.642 3.235 -30.379 1.00 92.06 267 ILE A O 1
ATOM 2113 N N . LYS A 1 268 ? 13.704 3.151 -29.483 1.00 92.38 268 LYS A N 1
ATOM 2114 C CA . LYS A 1 268 ? 13.871 1.700 -29.582 1.00 92.38 268 LYS A CA 1
ATOM 2115 C C . LYS A 1 268 ? 14.344 1.164 -28.240 1.00 92.38 268 LYS A C 1
ATOM 2117 O O . LYS A 1 268 ? 15.215 1.752 -27.612 1.00 92.38 268 LYS A O 1
ATOM 2122 N N . LEU A 1 269 ? 13.775 0.040 -27.815 1.00 94.12 269 LEU A N 1
ATOM 2123 C CA . LEU A 1 269 ? 14.281 -0.668 -26.643 1.00 94.12 269 LEU A CA 1
ATOM 2124 C C . LEU A 1 269 ? 15.604 -1.373 -26.978 1.00 94.12 269 LEU A C 1
ATOM 2126 O O . LEU A 1 269 ? 15.790 -1.797 -28.126 1.00 94.12 269 LEU A O 1
ATOM 2130 N N . PRO A 1 270 ? 16.493 -1.557 -25.988 1.00 94.81 270 PRO A N 1
ATOM 2131 C CA . PRO A 1 270 ? 17.700 -2.347 -26.176 1.00 94.81 270 PRO A CA 1
ATOM 2132 C C . PRO A 1 270 ? 17.370 -3.813 -26.515 1.00 94.81 270 PRO A C 1
ATOM 2134 O O . PRO A 1 270 ? 16.248 -4.276 -26.263 1.00 94.81 270 PRO A O 1
ATOM 2137 N N . PRO A 1 271 ? 18.329 -4.582 -27.064 1.00 95.94 271 PRO A N 1
ATOM 2138 C CA . PRO A 1 271 ? 18.145 -6.001 -27.347 1.00 95.94 271 PRO A CA 1
ATOM 2139 C C . PRO A 1 271 ? 17.646 -6.787 -26.128 1.00 95.94 271 PRO A C 1
ATOM 2141 O O . PRO A 1 271 ? 18.004 -6.494 -24.987 1.00 95.94 271 PRO A O 1
ATOM 2144 N N . ILE A 1 272 ? 16.861 -7.841 -26.368 1.00 95.81 272 ILE A N 1
ATOM 2145 C CA . ILE A 1 272 ? 16.209 -8.620 -25.299 1.00 95.81 272 ILE A CA 1
ATOM 2146 C C . ILE A 1 272 ? 17.194 -9.174 -24.256 1.00 95.81 272 ILE A C 1
ATOM 2148 O O . ILE A 1 272 ? 16.864 -9.288 -23.078 1.00 95.81 272 ILE A O 1
ATOM 2152 N N . GLU A 1 273 ? 18.428 -9.469 -24.664 1.00 96.94 273 GLU A N 1
ATOM 2153 C CA . GLU A 1 273 ? 19.487 -9.943 -23.771 1.00 96.94 273 GLU A CA 1
ATOM 2154 C C . GLU A 1 273 ? 19.940 -8.878 -22.765 1.00 96.94 273 GLU A C 1
ATOM 2156 O O . GLU A 1 273 ? 20.236 -9.199 -21.615 1.00 96.94 273 GLU A O 1
ATOM 2161 N N . GLU A 1 274 ? 19.951 -7.601 -23.145 1.00 96.44 274 GLU A N 1
ATOM 2162 C CA . GLU A 1 274 ? 20.260 -6.505 -22.222 1.00 96.44 274 GLU A CA 1
ATOM 2163 C C . GLU A 1 274 ? 19.115 -6.261 -21.241 1.00 96.44 274 GLU A C 1
ATOM 2165 O O . GLU A 1 274 ? 19.353 -6.059 -20.049 1.00 96.44 274 GLU A O 1
ATOM 2170 N N . GLN A 1 275 ? 17.871 -6.388 -21.709 1.00 96.50 275 GLN A N 1
ATOM 2171 C CA . GLN A 1 275 ? 16.692 -6.300 -20.848 1.00 96.50 275 GLN A CA 1
ATOM 2172 C C . GLN A 1 275 ? 16.680 -7.416 -19.787 1.00 96.50 275 GLN A C 1
ATOM 2174 O O . GLN A 1 275 ? 16.440 -7.158 -18.605 1.00 96.50 275 GLN A O 1
ATOM 2179 N N . ARG A 1 276 ? 17.036 -8.649 -20.177 1.00 96.75 276 ARG A N 1
ATOM 2180 C CA . ARG A 1 276 ? 17.197 -9.788 -19.255 1.00 96.75 276 ARG A CA 1
ATOM 2181 C C . ARG A 1 276 ? 18.328 -9.569 -18.252 1.00 96.75 276 ARG A C 1
ATOM 2183 O O . ARG A 1 276 ? 18.165 -9.888 -17.076 1.00 96.75 276 ARG A O 1
ATOM 2190 N N . LYS A 1 277 ? 19.460 -9.000 -18.686 1.00 97.12 277 LYS A N 1
ATOM 2191 C CA . LYS A 1 277 ? 20.568 -8.629 -17.785 1.00 97.12 277 LYS A CA 1
ATOM 2192 C C . LYS A 1 277 ? 20.144 -7.571 -16.768 1.00 97.12 277 LYS A C 1
ATOM 2194 O O . LYS A 1 277 ? 20.533 -7.670 -15.605 1.00 97.12 277 LYS A O 1
ATOM 2199 N N . TRP A 1 278 ? 19.353 -6.581 -17.184 1.00 95.81 278 TRP A N 1
ATOM 2200 C CA . TRP A 1 278 ? 18.779 -5.584 -16.278 1.00 95.81 278 TRP A CA 1
ATOM 2201 C C . TRP A 1 278 ? 17.868 -6.247 -15.235 1.00 95.81 278 TRP A C 1
ATOM 2203 O O . TRP A 1 278 ? 18.061 -6.032 -14.038 1.00 95.81 278 TRP A O 1
ATOM 2213 N N . GLU A 1 279 ? 16.955 -7.134 -15.656 1.00 95.25 279 GLU A N 1
ATOM 2214 C CA . GLU A 1 279 ? 16.069 -7.843 -14.721 1.00 95.25 279 GLU A CA 1
ATOM 2215 C C . GLU A 1 279 ? 16.877 -8.686 -13.726 1.00 95.25 279 GLU A C 1
ATOM 2217 O O . GLU A 1 279 ? 16.637 -8.609 -12.521 1.00 95.25 279 GLU A O 1
ATOM 2222 N N . ALA A 1 280 ? 17.860 -9.452 -14.207 1.00 95.88 280 ALA A N 1
ATOM 2223 C CA . ALA A 1 280 ? 18.708 -10.288 -13.363 1.00 95.88 280 ALA A CA 1
ATOM 2224 C C . ALA A 1 280 ? 19.471 -9.469 -12.309 1.00 95.88 280 ALA A C 1
ATOM 2226 O O . ALA A 1 280 ? 19.539 -9.877 -11.148 1.00 95.88 280 ALA A O 1
ATOM 2227 N N . ARG A 1 281 ? 19.990 -8.290 -12.684 1.00 95.06 281 ARG A N 1
ATOM 2228 C CA . ARG A 1 281 ? 20.652 -7.363 -11.755 1.00 95.06 281 ARG A CA 1
ATOM 2229 C C . ARG A 1 281 ? 19.686 -6.887 -10.673 1.00 95.06 281 ARG A C 1
ATOM 2231 O O . ARG A 1 281 ? 19.995 -7.003 -9.491 1.00 95.06 281 ARG A O 1
ATOM 2238 N N . ARG A 1 282 ? 18.484 -6.448 -11.059 1.00 93.19 282 ARG A N 1
ATOM 2239 C CA . ARG A 1 282 ? 17.477 -5.973 -10.102 1.00 93.19 282 ARG A CA 1
ATOM 2240 C C . ARG A 1 282 ? 16.978 -7.084 -9.175 1.00 93.19 282 ARG A C 1
ATOM 2242 O O . ARG A 1 282 ? 16.738 -6.839 -7.993 1.00 93.19 282 ARG A O 1
ATOM 2249 N N . VAL A 1 283 ? 16.847 -8.315 -9.675 1.00 92.88 283 VAL A N 1
ATOM 2250 C CA . VAL A 1 283 ? 16.551 -9.484 -8.830 1.00 92.88 283 VAL A CA 1
ATOM 2251 C C . VAL A 1 283 ? 17.681 -9.717 -7.827 1.00 92.88 283 VAL A C 1
ATOM 2253 O O . VAL A 1 283 ? 17.397 -9.895 -6.647 1.00 92.88 283 VAL A O 1
ATOM 2256 N N . ALA A 1 284 ? 18.947 -9.670 -8.251 1.00 93.81 284 ALA A N 1
ATOM 2257 C CA . ALA A 1 284 ? 20.082 -9.845 -7.345 1.00 93.81 284 ALA A CA 1
ATOM 2258 C C . ALA A 1 284 ? 20.132 -8.767 -6.244 1.00 93.81 284 ALA A C 1
ATOM 2260 O O . ALA A 1 284 ? 20.391 -9.093 -5.090 1.00 93.81 284 ALA A O 1
ATOM 2261 N N . GLU A 1 285 ? 19.819 -7.511 -6.575 1.00 90.31 285 GLU A N 1
ATOM 2262 C CA . GLU A 1 285 ? 19.774 -6.390 -5.622 1.00 90.31 285 GLU A CA 1
ATOM 2263 C C . GLU A 1 285 ? 18.653 -6.504 -4.581 1.00 90.31 285 GLU A C 1
ATOM 2265 O O . GLU A 1 285 ? 18.793 -6.018 -3.459 1.00 90.31 285 GLU A O 1
ATOM 2270 N N . THR A 1 286 ? 17.521 -7.103 -4.960 1.00 88.62 286 THR A N 1
ATOM 2271 C CA . THR A 1 286 ? 16.304 -7.150 -4.130 1.00 88.62 286 THR A CA 1
ATOM 2272 C C . THR A 1 286 ? 16.058 -8.507 -3.477 1.00 88.62 286 THR A C 1
ATOM 2274 O O . THR A 1 286 ? 15.217 -8.621 -2.581 1.00 88.62 286 THR A O 1
ATOM 2277 N N . SER A 1 287 ? 16.820 -9.528 -3.869 1.00 84.44 287 SER A N 1
ATOM 2278 C CA . SER A 1 287 ? 16.819 -10.847 -3.245 1.00 84.44 287 SER A CA 1
ATOM 2279 C C . SER A 1 287 ? 17.214 -10.760 -1.761 1.00 84.44 287 SER A C 1
ATOM 2281 O O . SER A 1 287 ? 18.094 -9.976 -1.401 1.00 84.44 287 SER A O 1
ATOM 2283 N N . PRO A 1 288 ? 16.587 -11.550 -0.869 1.00 81.44 288 PRO A N 1
ATOM 2284 C CA . PRO A 1 288 ? 15.544 -12.555 -1.122 1.00 81.44 288 PRO A CA 1
ATOM 2285 C C . PRO A 1 288 ? 14.108 -11.995 -1.080 1.00 81.44 288 PRO A C 1
ATOM 2287 O O . PRO A 1 288 ? 13.141 -12.755 -1.010 1.00 81.44 288 PRO A O 1
ATOM 2290 N N . ASN A 1 289 ? 13.930 -10.671 -1.051 1.00 84.25 289 ASN A N 1
ATOM 2291 C CA . ASN A 1 289 ? 12.628 -10.039 -0.873 1.00 84.25 289 ASN A CA 1
ATOM 2292 C C . ASN A 1 289 ? 12.047 -9.531 -2.199 1.00 84.25 289 ASN A C 1
ATOM 2294 O O . ASN A 1 289 ? 12.058 -8.333 -2.476 1.00 84.25 289 ASN A O 1
ATOM 2298 N N . ASP A 1 290 ? 11.424 -10.433 -2.959 1.00 84.19 290 ASP A N 1
ATOM 2299 C CA . ASP A 1 290 ? 10.789 -10.127 -4.252 1.00 84.19 290 ASP A CA 1
ATOM 2300 C C . ASP A 1 290 ? 9.813 -8.940 -4.223 1.00 84.19 290 ASP A C 1
ATOM 2302 O O . ASP A 1 290 ? 9.614 -8.281 -5.243 1.00 84.19 290 ASP A O 1
ATOM 2306 N N . LYS A 1 291 ? 9.214 -8.630 -3.062 1.00 85.88 291 LYS A N 1
ATOM 2307 C CA . LYS A 1 291 ? 8.312 -7.475 -2.917 1.00 85.88 291 LYS A CA 1
ATOM 2308 C C . LYS A 1 291 ? 9.025 -6.144 -3.168 1.00 85.88 291 LYS A C 1
ATOM 2310 O O . LYS A 1 291 ? 8.374 -5.177 -3.544 1.00 85.88 291 LYS A O 1
ATOM 2315 N N . MET A 1 292 ? 10.339 -6.089 -2.951 1.00 88.44 292 MET A N 1
ATOM 2316 C CA . MET A 1 292 ? 11.150 -4.885 -3.138 1.00 88.44 292 MET A CA 1
ATOM 2317 C C . MET A 1 292 ? 11.498 -4.624 -4.602 1.00 88.44 292 MET A C 1
ATOM 2319 O O . MET A 1 292 ? 11.954 -3.532 -4.920 1.00 88.44 292 MET A O 1
ATOM 2323 N N . PHE A 1 293 ? 11.261 -5.581 -5.504 1.00 92.50 293 PHE A N 1
ATOM 2324 C CA . PHE A 1 293 ? 11.687 -5.468 -6.896 1.00 92.50 293 PHE A CA 1
ATOM 2325 C C . PHE A 1 293 ? 11.161 -4.204 -7.585 1.00 92.50 293 PHE A C 1
ATOM 2327 O O . PHE A 1 293 ? 11.940 -3.479 -8.195 1.00 92.50 293 PHE A O 1
ATOM 2334 N N . HIS A 1 294 ? 9.864 -3.915 -7.436 1.00 92.19 294 HIS A N 1
ATOM 2335 C CA . HIS A 1 294 ? 9.215 -2.724 -8.001 1.00 92.19 294 HIS A CA 1
ATOM 2336 C C . HIS A 1 294 ? 9.188 -1.524 -7.038 1.00 92.19 294 HIS A C 1
ATOM 2338 O O . HIS A 1 294 ? 8.544 -0.518 -7.331 1.00 92.19 294 HIS A O 1
ATOM 2344 N N . ILE A 1 295 ? 9.830 -1.626 -5.868 1.00 89.25 295 ILE A N 1
ATOM 2345 C CA . ILE A 1 295 ? 9.858 -0.555 -4.869 1.00 89.25 295 ILE A CA 1
ATOM 2346 C C . ILE A 1 295 ? 11.181 0.201 -4.990 1.00 89.25 295 ILE A C 1
ATOM 2348 O O . ILE A 1 295 ? 12.248 -0.374 -4.787 1.00 89.25 295 ILE A O 1
ATOM 2352 N N . LEU A 1 296 ? 11.102 1.505 -5.260 1.00 87.00 296 LEU A N 1
ATOM 2353 C CA . LEU A 1 296 ? 12.248 2.419 -5.261 1.00 87.00 296 LEU A CA 1
ATOM 2354 C C . LEU A 1 296 ? 12.392 3.019 -3.859 1.00 87.00 296 LEU A C 1
ATOM 2356 O O . LEU A 1 296 ? 11.885 4.107 -3.542 1.00 87.00 296 LEU A O 1
ATOM 2360 N N . ALA A 1 297 ? 13.005 2.234 -2.977 1.00 79.19 297 ALA A N 1
ATOM 2361 C CA . ALA A 1 297 ? 13.045 2.506 -1.550 1.00 79.19 297 ALA A CA 1
ATOM 2362 C C . ALA A 1 297 ? 14.005 3.649 -1.215 1.00 79.19 297 ALA A C 1
ATOM 2364 O O . ALA A 1 297 ? 13.679 4.491 -0.374 1.00 79.19 297 ALA A O 1
ATOM 2365 N N . LYS A 1 298 ? 15.171 3.687 -1.870 1.00 81.38 298 LYS A N 1
ATOM 2366 C CA . LYS A 1 298 ? 16.204 4.696 -1.613 1.00 81.38 298 LYS A CA 1
ATOM 2367 C C . LYS A 1 298 ? 15.986 5.928 -2.496 1.00 81.38 298 LYS A C 1
ATOM 2369 O O . LYS A 1 298 ? 15.627 5.776 -3.662 1.00 81.38 298 LYS A O 1
ATOM 2374 N N . PRO A 1 299 ? 16.267 7.147 -2.002 1.00 77.56 299 PRO A N 1
ATOM 2375 C CA . PRO A 1 299 ? 16.233 8.343 -2.842 1.00 77.56 299 PRO A CA 1
ATOM 2376 C C . PRO A 1 299 ? 17.119 8.226 -4.089 1.00 77.56 299 PRO A C 1
ATOM 2378 O O . PRO A 1 299 ? 16.681 8.586 -5.175 1.00 77.56 299 PRO A O 1
ATOM 2381 N N . SER A 1 300 ? 18.314 7.639 -3.961 1.00 82.00 300 SER A N 1
ATOM 2382 C CA . SER A 1 300 ? 19.222 7.419 -5.093 1.00 82.00 300 SER A CA 1
ATOM 2383 C C . SER A 1 300 ? 18.654 6.475 -6.154 1.00 82.00 300 SER A C 1
ATOM 2385 O O . SER A 1 300 ? 18.834 6.734 -7.336 1.00 82.00 300 SER A O 1
ATOM 2387 N N . GLU A 1 301 ? 17.921 5.424 -5.764 1.00 84.56 301 GLU A N 1
ATOM 2388 C CA . GLU A 1 301 ? 17.260 4.521 -6.722 1.00 84.56 301 GLU A CA 1
ATOM 2389 C C . GLU A 1 301 ? 16.229 5.263 -7.574 1.00 84.56 301 GLU A C 1
ATOM 2391 O O . GLU A 1 301 ? 16.056 4.938 -8.741 1.00 84.56 301 GLU A O 1
ATOM 2396 N N . ARG A 1 302 ? 15.552 6.272 -7.011 1.00 82.69 302 ARG A N 1
ATOM 2397 C CA . ARG A 1 302 ? 14.574 7.079 -7.754 1.00 82.69 302 ARG A CA 1
ATOM 2398 C C . ARG A 1 302 ? 15.261 7.952 -8.792 1.00 82.69 302 ARG A C 1
ATOM 2400 O O . ARG A 1 302 ? 14.787 8.008 -9.916 1.00 82.69 302 ARG A O 1
ATOM 2407 N N . VAL A 1 303 ? 16.372 8.590 -8.428 1.00 82.94 303 VAL A N 1
ATOM 2408 C CA . VAL A 1 303 ? 17.161 9.407 -9.363 1.00 82.94 303 VAL A CA 1
ATOM 2409 C C . VAL A 1 303 ? 17.685 8.539 -10.503 1.00 82.94 303 VAL A C 1
ATOM 2411 O O . VAL A 1 303 ? 17.373 8.810 -11.656 1.00 82.94 303 VAL A O 1
ATOM 2414 N N . ILE A 1 304 ? 18.363 7.436 -10.164 1.00 86.81 304 ILE A N 1
ATOM 2415 C CA . ILE A 1 304 ? 18.916 6.494 -11.147 1.00 86.81 304 ILE A CA 1
ATOM 2416 C C . ILE A 1 304 ? 17.814 5.969 -12.066 1.00 86.81 304 ILE A C 1
ATOM 2418 O O . ILE A 1 304 ? 17.982 5.972 -13.276 1.00 86.81 304 ILE A O 1
ATOM 2422 N N . TYR A 1 305 ? 16.661 5.577 -11.520 1.00 87.88 305 TYR A N 1
ATOM 2423 C CA . TYR A 1 305 ? 15.543 5.105 -12.334 1.00 87.88 305 TYR A CA 1
ATOM 2424 C C . TYR A 1 305 ? 15.048 6.165 -13.328 1.00 87.88 305 TYR A C 1
ATOM 2426 O O . TYR A 1 305 ? 14.769 5.855 -14.484 1.00 87.88 305 TYR A O 1
ATOM 2434 N N . PHE A 1 306 ? 14.936 7.425 -12.903 1.00 85.50 306 PHE A N 1
ATOM 2435 C CA . PHE A 1 306 ? 14.519 8.505 -13.796 1.00 85.50 306 PHE A CA 1
ATOM 2436 C C . PHE A 1 306 ? 15.523 8.760 -14.915 1.00 85.50 306 PHE A C 1
ATOM 2438 O O . PHE A 1 306 ? 15.090 8.969 -16.054 1.00 85.50 306 PHE A O 1
ATOM 2445 N N . ASP A 1 307 ? 16.814 8.708 -14.592 1.00 87.25 307 ASP A N 1
ATOM 2446 C CA . ASP A 1 307 ? 17.905 8.866 -15.548 1.00 87.25 307 ASP A CA 1
ATOM 2447 C C . ASP A 1 307 ? 17.936 7.693 -16.537 1.00 87.25 307 ASP A C 1
ATOM 2449 O O . ASP A 1 307 ? 17.897 7.924 -17.741 1.00 87.25 307 ASP A O 1
ATOM 2453 N N . GLU A 1 308 ? 17.841 6.445 -16.066 1.00 89.12 308 GLU A N 1
ATOM 2454 C CA . GLU A 1 308 ? 17.742 5.260 -16.931 1.00 89.12 308 GLU A CA 1
ATOM 2455 C C . GLU A 1 308 ? 16.519 5.332 -17.869 1.00 89.12 308 GLU A C 1
ATOM 2457 O O . GLU A 1 308 ? 16.592 4.970 -19.044 1.00 89.12 308 GLU A O 1
ATOM 2462 N N . LEU A 1 309 ? 15.380 5.840 -17.384 1.00 88.75 309 LEU A N 1
ATOM 2463 C CA . LEU A 1 309 ? 14.212 6.088 -18.229 1.00 88.75 309 LEU A CA 1
ATOM 2464 C C . LEU A 1 309 ? 14.449 7.214 -19.255 1.00 88.75 309 LEU A C 1
ATOM 2466 O O . LEU A 1 309 ? 13.842 7.185 -20.322 1.00 88.75 309 LEU A O 1
ATOM 2470 N N . ASN A 1 310 ? 15.260 8.230 -18.936 1.00 88.25 310 ASN A N 1
ATOM 2471 C CA . ASN A 1 310 ? 15.621 9.302 -19.875 1.00 88.25 310 ASN A CA 1
ATOM 2472 C C . ASN A 1 310 ? 16.573 8.797 -20.958 1.00 88.25 310 ASN A C 1
ATOM 2474 O O . ASN A 1 310 ? 16.407 9.153 -22.122 1.00 88.25 310 ASN A O 1
ATOM 2478 N N . GLU A 1 311 ? 17.516 7.927 -20.598 1.00 90.00 311 GLU A N 1
ATOM 2479 C CA . GLU A 1 311 ? 18.462 7.320 -21.538 1.00 90.00 311 GLU A CA 1
ATOM 2480 C C . GLU A 1 311 ? 17.750 6.555 -22.661 1.00 90.00 311 GLU A C 1
ATOM 2482 O O . GLU A 1 311 ? 18.173 6.624 -23.814 1.00 90.00 311 GLU A O 1
ATOM 2487 N N . LEU A 1 312 ? 16.605 5.918 -22.377 1.00 90.44 312 LEU A N 1
ATOM 2488 C CA . LEU A 1 312 ? 15.777 5.274 -23.409 1.00 90.44 312 LEU A CA 1
ATOM 2489 C C . LEU A 1 312 ? 15.266 6.238 -24.489 1.00 90.44 312 LEU A C 1
ATOM 2491 O O . LEU A 1 312 ? 14.918 5.800 -25.586 1.00 90.44 312 LEU A O 1
ATOM 2495 N N . ALA A 1 313 ? 15.188 7.530 -24.181 1.00 89.00 313 ALA A N 1
ATOM 2496 C CA . ALA A 1 313 ? 14.742 8.579 -25.086 1.00 89.00 313 ALA A CA 1
ATOM 2497 C C . ALA A 1 313 ? 15.868 9.544 -25.493 1.00 89.00 313 ALA A C 1
ATOM 2499 O O . ALA A 1 313 ? 15.575 10.591 -26.068 1.00 89.00 313 ALA A O 1
ATOM 2500 N N . ALA A 1 314 ? 17.139 9.200 -25.249 1.00 87.38 314 ALA A N 1
ATOM 2501 C CA . ALA A 1 314 ? 18.278 10.066 -25.561 1.00 87.38 314 ALA A CA 1
ATOM 2502 C C . ALA A 1 314 ? 18.307 10.483 -27.043 1.00 87.38 314 ALA A C 1
ATOM 2504 O O . ALA A 1 314 ? 18.347 11.672 -27.348 1.00 87.38 314 ALA A O 1
ATOM 2505 N N . ASP A 1 315 ? 18.170 9.529 -27.970 1.00 84.88 315 ASP A N 1
ATOM 2506 C CA . ASP A 1 315 ? 18.125 9.821 -29.411 1.00 84.88 315 ASP A CA 1
ATOM 2507 C C . ASP A 1 315 ? 16.937 10.720 -29.789 1.00 84.88 315 ASP A C 1
ATOM 2509 O O . ASP A 1 315 ? 17.051 11.591 -30.650 1.00 84.88 315 ASP A O 1
ATOM 2513 N N . TYR A 1 316 ? 15.792 10.539 -29.124 1.00 85.50 316 TYR A N 1
ATOM 2514 C CA . TYR A 1 316 ? 14.603 11.362 -29.344 1.00 85.50 316 TYR A CA 1
ATOM 2515 C C . TYR A 1 316 ? 14.834 12.819 -28.917 1.00 85.50 316 TYR A C 1
ATOM 2517 O O . TYR A 1 316 ? 14.401 13.730 -29.623 1.00 85.50 316 TYR A O 1
ATOM 2525 N N . LEU A 1 317 ? 15.573 13.057 -27.830 1.00 83.31 317 LEU A N 1
ATOM 2526 C CA . LEU A 1 317 ? 15.939 14.404 -27.376 1.00 83.31 317 LEU A CA 1
ATOM 2527 C C . LEU A 1 317 ? 16.865 15.147 -28.357 1.00 83.31 317 LEU A C 1
ATOM 2529 O O . LEU A 1 317 ? 16.967 16.368 -28.288 1.00 83.31 317 LEU A O 1
ATOM 2533 N N . HIS A 1 318 ? 17.506 14.440 -29.291 1.00 84.19 318 HIS A N 1
ATOM 2534 C CA . HIS A 1 318 ? 18.331 15.033 -30.350 1.00 84.19 318 HIS A CA 1
ATOM 2535 C C . HIS A 1 318 ? 17.565 15.319 -31.655 1.00 84.19 318 HIS A C 1
ATOM 2537 O O . HIS A 1 318 ? 18.169 15.763 -32.630 1.00 84.19 318 HIS A O 1
ATOM 2543 N N . THR A 1 319 ? 16.254 15.062 -31.699 1.00 82.19 319 THR A N 1
ATOM 2544 C CA . THR A 1 319 ? 15.410 15.365 -32.869 1.00 82.19 319 THR A CA 1
ATOM 2545 C C . THR A 1 319 ? 15.005 16.841 -32.928 1.00 82.19 319 THR A C 1
ATOM 2547 O O . THR A 1 319 ? 15.173 17.579 -31.962 1.00 82.19 319 THR A O 1
ATOM 2550 N N . ASP A 1 320 ? 14.457 17.293 -34.061 1.00 71.88 320 ASP A N 1
ATOM 2551 C CA . ASP A 1 320 ? 13.939 18.659 -34.186 1.00 71.88 320 ASP A CA 1
ATOM 2552 C C . ASP A 1 320 ? 12.665 18.845 -33.339 1.00 71.88 320 ASP A C 1
ATOM 2554 O O . ASP A 1 320 ? 11.652 18.179 -33.565 1.00 71.88 320 ASP A O 1
ATOM 2558 N N . ALA A 1 321 ? 12.716 19.789 -32.392 1.00 78.50 321 ALA A N 1
ATOM 2559 C CA . ALA A 1 321 ? 11.627 20.158 -31.477 1.00 78.50 321 ALA A CA 1
ATOM 2560 C C . ALA A 1 321 ? 11.047 18.976 -30.660 1.00 78.50 321 ALA A C 1
ATOM 2562 O O . ALA A 1 321 ? 9.857 18.655 -30.789 1.00 78.50 321 ALA A O 1
ATOM 2563 N N . PRO A 1 322 ? 11.856 18.329 -29.798 1.00 79.75 322 PRO A N 1
ATOM 2564 C CA . PRO A 1 322 ? 11.371 17.261 -28.940 1.00 79.75 322 PRO A CA 1
ATOM 2565 C C . PRO A 1 322 ? 10.459 17.830 -27.846 1.00 79.75 322 PRO A C 1
ATOM 2567 O O . PRO A 1 322 ? 10.715 18.891 -27.282 1.00 79.75 322 PRO A O 1
ATOM 2570 N N . ASP A 1 323 ? 9.396 17.097 -27.524 1.00 79.88 323 ASP A N 1
ATOM 2571 C CA . ASP A 1 323 ? 8.663 17.295 -26.271 1.00 79.88 323 ASP A CA 1
ATOM 2572 C C . ASP A 1 323 ? 9.465 16.654 -25.132 1.00 79.88 323 ASP A C 1
ATOM 2574 O O . ASP A 1 323 ? 9.514 15.424 -25.031 1.00 79.88 323 ASP A O 1
ATOM 2578 N N . ASP A 1 324 ? 10.142 17.481 -24.336 1.00 78.81 324 ASP A N 1
ATOM 2579 C CA . ASP A 1 324 ? 11.054 17.070 -23.267 1.00 78.81 324 ASP A CA 1
ATOM 2580 C C . ASP A 1 324 ? 10.463 17.238 -21.858 1.00 78.81 324 ASP A C 1
ATOM 2582 O O . ASP A 1 324 ? 11.132 16.927 -20.871 1.00 78.81 324 ASP A O 1
ATOM 2586 N N . GLU A 1 325 ? 9.209 17.689 -21.739 1.00 77.44 325 GLU A N 1
ATOM 2587 C CA . GLU A 1 325 ? 8.602 18.091 -20.464 1.00 77.44 325 GLU A CA 1
ATOM 2588 C C . GLU A 1 325 ? 8.649 16.964 -19.420 1.00 77.44 325 GLU A C 1
ATOM 2590 O O . GLU A 1 325 ? 9.027 17.185 -18.268 1.00 77.44 325 GLU A O 1
ATOM 2595 N N . LEU A 1 326 ? 8.353 15.735 -19.856 1.00 75.31 326 LEU A N 1
ATOM 2596 C CA . LEU A 1 326 ? 8.370 14.520 -19.034 1.00 75.31 326 LEU A CA 1
ATOM 2597 C C . LEU A 1 326 ? 9.716 13.773 -19.055 1.00 75.31 326 LEU A C 1
ATOM 2599 O O . LEU A 1 326 ? 9.851 12.749 -18.383 1.00 75.31 326 LEU A O 1
ATOM 2603 N N . LEU A 1 327 ? 10.705 14.259 -19.812 1.00 75.50 327 LEU A N 1
ATOM 2604 C CA . LEU A 1 327 ? 12.053 13.680 -19.932 1.00 75.50 327 LEU A CA 1
ATOM 2605 C C . LEU A 1 327 ? 13.123 14.500 -19.197 1.00 75.50 327 LEU A C 1
ATOM 2607 O O . LEU A 1 327 ? 14.323 14.305 -19.388 1.00 75.50 327 LEU A O 1
ATOM 2611 N N . ARG A 1 328 ? 12.701 15.413 -18.321 1.00 72.19 328 ARG A N 1
ATOM 2612 C CA . ARG A 1 328 ? 13.616 16.149 -17.446 1.00 72.19 328 ARG A CA 1
ATOM 2613 C C . ARG A 1 328 ? 14.243 15.211 -16.413 1.00 72.19 328 ARG A C 1
ATOM 2615 O O . ARG A 1 328 ? 13.643 14.215 -15.995 1.00 72.19 328 ARG A O 1
ATOM 2622 N N . SER A 1 329 ? 15.469 15.524 -16.004 1.00 69.75 329 SER A N 1
ATOM 2623 C CA . SER A 1 329 ? 16.128 14.852 -14.881 1.00 69.75 329 SER A CA 1
ATOM 2624 C C . SER A 1 329 ? 15.330 15.028 -13.591 1.00 69.75 329 SER A C 1
ATOM 2626 O O . SER A 1 329 ? 14.529 15.956 -13.452 1.00 69.75 329 SER A O 1
ATOM 2628 N N . PHE A 1 330 ? 15.563 14.133 -12.632 1.00 70.75 330 PHE A N 1
ATOM 2629 C CA . PHE A 1 330 ? 14.880 14.178 -11.345 1.00 70.75 330 PHE A CA 1
ATOM 2630 C C . PHE A 1 330 ? 15.102 15.537 -10.647 1.00 70.75 330 PHE A C 1
ATOM 2632 O O . PHE A 1 330 ? 16.258 15.895 -10.399 1.00 70.75 330 PHE A O 1
ATOM 2639 N N . PRO A 1 331 ? 14.045 16.293 -10.283 1.00 71.25 331 PRO A N 1
ATOM 2640 C CA . PRO A 1 331 ? 14.216 17.584 -9.623 1.00 71.25 331 PRO A CA 1
ATOM 2641 C C . PRO A 1 331 ? 14.876 17.405 -8.250 1.00 71.25 331 PRO A C 1
ATOM 2643 O O . PRO A 1 331 ? 14.321 16.751 -7.365 1.00 71.25 331 PRO A O 1
ATOM 2646 N N . TRP A 1 332 ? 16.062 17.985 -8.049 1.00 68.19 332 TRP A N 1
ATOM 2647 C CA . TRP A 1 332 ? 16.818 17.816 -6.800 1.00 68.19 332 TRP A CA 1
ATOM 2648 C C . TRP A 1 332 ? 16.038 18.304 -5.568 1.00 68.19 332 TRP A C 1
ATOM 2650 O O . TRP A 1 332 ? 16.035 17.646 -4.526 1.00 68.19 332 TRP A O 1
ATOM 2660 N N . ASP A 1 333 ? 15.282 19.394 -5.709 1.00 70.06 333 ASP A N 1
ATOM 2661 C CA . ASP A 1 333 ? 14.457 19.961 -4.635 1.00 70.06 333 ASP A CA 1
ATOM 2662 C C . ASP A 1 333 ? 13.394 18.973 -4.122 1.00 70.06 333 ASP A C 1
ATOM 2664 O O . ASP A 1 333 ? 13.031 18.970 -2.941 1.00 70.06 333 ASP A O 1
ATOM 2668 N N . TRP A 1 334 ? 12.941 18.051 -4.977 1.00 70.31 334 TRP A N 1
ATOM 2669 C CA . TRP A 1 334 ? 11.971 17.028 -4.595 1.00 70.31 334 TRP A CA 1
ATOM 2670 C C . TRP A 1 334 ? 12.597 15.928 -3.744 1.00 70.31 334 TRP A C 1
ATOM 2672 O O . TRP A 1 334 ? 11.905 15.333 -2.922 1.00 70.31 334 TRP A O 1
ATOM 2682 N N . ILE A 1 335 ? 13.902 15.672 -3.872 1.00 67.25 335 ILE A N 1
ATOM 2683 C CA . ILE A 1 335 ? 14.613 14.734 -2.991 1.00 67.25 335 ILE A CA 1
ATOM 2684 C C . ILE A 1 335 ? 14.572 15.246 -1.554 1.00 67.25 335 ILE A C 1
ATOM 2686 O O . ILE A 1 335 ? 14.282 14.481 -0.633 1.00 67.25 335 ILE A O 1
ATOM 2690 N N . VAL A 1 336 ? 14.810 16.547 -1.372 1.00 67.25 336 VAL A N 1
ATOM 2691 C CA . VAL A 1 336 ? 14.762 17.203 -0.061 1.00 67.25 336 VAL A CA 1
ATOM 2692 C C . VAL A 1 336 ? 13.332 17.192 0.491 1.00 67.25 336 VAL A C 1
ATOM 2694 O O . VAL A 1 336 ? 13.122 16.821 1.650 1.00 67.25 336 VAL A O 1
ATOM 2697 N N . SER A 1 337 ? 12.328 17.512 -0.334 1.00 66.50 337 SER A N 1
ATOM 2698 C CA . SER A 1 337 ? 10.919 17.462 0.089 1.00 66.50 337 SER A CA 1
ATOM 2699 C C . SER A 1 337 ? 10.485 16.040 0.481 1.00 66.50 337 SER A C 1
ATOM 2701 O O . SER A 1 337 ? 9.985 15.821 1.584 1.00 66.50 337 SER A O 1
ATOM 2703 N N . LEU A 1 338 ? 10.780 15.027 -0.341 1.00 65.50 338 LEU A N 1
ATOM 2704 C CA . LEU A 1 338 ? 10.473 13.622 -0.039 1.00 65.50 338 LEU A CA 1
ATOM 2705 C C . LEU A 1 338 ? 11.232 13.099 1.187 1.00 65.50 338 LEU A C 1
ATOM 2707 O O . LEU A 1 338 ? 10.689 12.292 1.942 1.00 65.50 338 LEU A O 1
ATOM 2711 N N . GLY A 1 339 ? 12.473 13.548 1.393 1.00 64.25 339 GLY A N 1
ATOM 2712 C CA . GLY A 1 339 ? 13.267 13.219 2.576 1.00 64.25 339 GLY A CA 1
ATOM 2713 C C . GLY A 1 339 ? 12.667 13.793 3.862 1.00 64.25 339 GLY A C 1
ATOM 2714 O O . GLY A 1 339 ? 12.653 13.120 4.890 1.00 64.25 339 GLY A O 1
ATOM 2715 N N . THR A 1 340 ? 12.106 15.003 3.799 1.00 65.75 340 THR A N 1
ATOM 2716 C CA . THR A 1 340 ? 11.474 15.674 4.950 1.00 65.75 340 THR A CA 1
ATOM 2717 C C . THR A 1 340 ? 9.998 15.306 5.149 1.00 65.75 340 THR A C 1
ATOM 2719 O O . THR A 1 340 ? 9.473 15.465 6.252 1.00 65.75 340 THR A O 1
ATOM 2722 N N . GLY A 1 341 ? 9.324 14.753 4.135 1.00 64.75 341 GLY A N 1
ATOM 2723 C CA . GLY A 1 341 ? 7.909 14.371 4.193 1.00 64.75 341 GLY A CA 1
ATOM 2724 C C . GLY A 1 341 ? 7.581 13.358 5.294 1.00 64.75 341 GLY A C 1
ATOM 2725 O O . GLY A 1 341 ? 6.541 13.469 5.942 1.00 64.75 341 GLY A O 1
ATOM 2726 N N . GLY A 1 342 ? 8.494 12.423 5.581 1.00 64.50 342 GLY A N 1
ATOM 2727 C CA . GLY A 1 342 ? 8.345 11.482 6.697 1.00 64.50 342 GLY A CA 1
ATOM 2728 C C . GLY A 1 342 ? 8.282 12.184 8.057 1.00 64.50 342 GLY A C 1
ATOM 2729 O O . GLY A 1 342 ? 7.385 11.902 8.849 1.00 64.50 342 GLY A O 1
ATOM 2730 N N . ALA A 1 343 ? 9.172 13.153 8.290 1.00 66.50 343 ALA A N 1
ATOM 2731 C CA . ALA A 1 343 ? 9.182 13.957 9.510 1.00 66.50 343 ALA A CA 1
ATOM 2732 C C . ALA A 1 343 ? 7.931 14.845 9.621 1.00 66.50 343 ALA A C 1
ATOM 2734 O O . ALA A 1 343 ? 7.333 14.925 10.691 1.00 66.50 343 ALA A O 1
ATOM 2735 N N . ARG A 1 344 ? 7.470 15.442 8.510 1.00 67.44 344 ARG A N 1
ATOM 2736 C CA . ARG A 1 344 ? 6.208 16.207 8.475 1.00 67.44 344 ARG A CA 1
ATOM 2737 C C . ARG A 1 344 ? 4.997 15.325 8.811 1.00 67.44 344 ARG A C 1
ATOM 2739 O O . ARG A 1 344 ? 4.155 15.730 9.609 1.00 67.44 344 ARG A O 1
ATOM 2746 N N . LYS A 1 345 ? 4.916 14.109 8.246 1.00 63.53 345 LYS A N 1
ATOM 2747 C CA . LYS A 1 345 ? 3.845 13.135 8.542 1.00 63.53 345 LYS A CA 1
ATOM 2748 C C . LYS A 1 345 ? 3.893 12.708 10.011 1.00 63.53 345 LYS A C 1
ATOM 2750 O O . LYS A 1 345 ? 2.859 12.699 10.674 1.00 63.53 345 LYS A O 1
ATOM 2755 N N . ALA A 1 346 ? 5.081 12.420 10.538 1.00 66.44 346 ALA A N 1
ATOM 2756 C CA . ALA A 1 346 ? 5.257 12.095 11.948 1.00 66.44 346 ALA A CA 1
ATOM 2757 C C . ALA A 1 346 ? 4.806 13.238 12.866 1.00 66.44 346 ALA A C 1
ATOM 2759 O O . ALA A 1 346 ? 3.986 13.013 13.752 1.00 66.44 346 ALA A O 1
ATOM 2760 N N . GLN A 1 347 ? 5.232 14.474 12.591 1.00 72.38 347 GLN A N 1
ATOM 2761 C CA . GLN A 1 347 ? 4.808 15.659 13.335 1.00 72.38 347 GLN A CA 1
ATOM 2762 C C . GLN A 1 347 ? 3.284 15.855 13.291 1.00 72.38 347 GLN A C 1
ATOM 2764 O O . GLN A 1 347 ? 2.669 16.105 14.325 1.00 72.38 347 GLN A O 1
ATOM 2769 N N . TYR A 1 348 ? 2.654 15.694 12.121 1.00 67.12 348 TYR A N 1
ATOM 2770 C CA . TYR A 1 348 ? 1.199 15.813 11.964 1.00 67.12 348 TYR A CA 1
ATOM 2771 C C . TYR A 1 348 ? 0.421 14.822 12.844 1.00 67.12 348 TYR A C 1
ATOM 2773 O O . TYR A 1 348 ? -0.606 15.174 13.436 1.00 67.12 348 TYR A O 1
ATOM 2781 N N . TYR A 1 349 ? 0.920 13.590 12.946 1.00 63.81 349 TYR A N 1
ATOM 2782 C CA . TYR A 1 349 ? 0.316 12.536 13.760 1.00 63.81 349 TYR A CA 1
ATOM 2783 C C . TYR A 1 349 ? 0.815 12.504 15.213 1.00 63.81 349 TYR A C 1
ATOM 2785 O O . TYR A 1 349 ? 0.333 11.679 15.993 1.00 63.81 349 TYR A O 1
ATOM 2793 N N . GLY A 1 350 ? 1.736 13.396 15.594 1.00 68.19 350 GLY A N 1
ATOM 2794 C CA . GLY A 1 350 ? 2.360 13.407 16.919 1.00 68.19 350 GLY A CA 1
ATOM 2795 C C . GLY A 1 350 ? 3.180 12.145 17.207 1.00 68.19 350 GLY A C 1
ATOM 2796 O O . GLY A 1 350 ? 3.161 11.651 18.330 1.00 68.19 350 GLY A O 1
ATOM 2797 N N . ILE A 1 351 ? 3.829 11.582 16.186 1.00 66.88 351 ILE A N 1
ATOM 2798 C CA . ILE A 1 351 ? 4.736 10.436 16.300 1.00 66.88 351 ILE A CA 1
ATOM 2799 C C . ILE A 1 351 ? 6.131 10.979 16.632 1.00 66.88 351 ILE A C 1
ATOM 2801 O O . ILE A 1 351 ? 6.674 11.774 15.865 1.00 66.88 351 ILE A O 1
ATOM 2805 N N . GLU A 1 352 ? 6.710 10.547 17.751 1.00 61.66 352 GLU A N 1
ATOM 2806 C CA . GLU A 1 352 ? 8.128 10.781 18.052 1.00 61.66 352 GLU A CA 1
ATOM 2807 C C . GLU A 1 352 ? 8.983 9.898 17.128 1.00 61.66 352 GLU A C 1
ATOM 2809 O O . GLU A 1 352 ? 8.794 8.675 17.092 1.00 61.66 352 GLU A O 1
ATOM 2814 N N . VAL A 1 353 ? 9.852 10.535 16.331 1.00 55.22 353 VAL A N 1
ATOM 2815 C CA . VAL A 1 353 ? 10.703 9.898 15.306 1.00 55.22 353 VAL A CA 1
ATOM 2816 C C . VAL A 1 353 ? 12.059 9.531 15.874 1.00 55.22 353 VAL A C 1
ATOM 2818 O O . VAL A 1 353 ? 12.656 10.410 16.535 1.00 55.22 353 VAL A O 1
#

Radius of gyration: 28.01 Å; Cα contacts (8 Å, |Δi|>4): 397; chains: 1; bounding box: 69×57×77 Å

Foldseek 3Di:
DDDDDDDDDDDDPDDPDDDDDLPVVVVVVVPVLVVVCVVPPPALLVVVVVVVPPVPPVVVVVVVVVVVVCPVVDDPQKDFDDWDQDPVSKIKTWMWHQDPVRDIDIDIDIGNDDDDDPPPQFAEEEEEADPQSLCCLLVCQVRHDFQREYEYPAADPLFRCSQVDPSYDYFAHFPDDDDQWTAHPPGDIDGRGPYYHYPPDFFDFDPVCVVQDPTDPPRQADPQAQLVFAHLSDRLGTDAQLAAESPRVLRRVLSVVLSSCVVVVVFDDPPSVVSVVRRVVLCVVCPPRSNCSRYQPDLVSVQVSLVVSLVRCVSVVVDDDHPCVSSDGDDPVNSVSVVCSSVVVCVVSVRDD

Secondary structure (DSSP, 8-state):
------------S------S-HHHHHHHHHHHHHHHHTTTTT-HHHHHHHTT--TT-HHHHHHHHHHHTTTTT--TTEEEEEEEE-TTS-EEEEEEEEPTTS-EEEEEEEES-----------EEEE--SHHHHHHHHHHTTTS-SPEEEE-SS--SS-TTTTSSTTEE-PPPEEEEETTEEEETTS-EEE---EEEE--------GGGTTTS---STTS--TTEETTTEESS-TT-B--S--BSS-HHHHHHHHHHHHHHHHTTSS-PPPHHHHHHHHHHHHHHHTT-GGGTTB--SHHHHHHHHHHHHHTTHHHHTSSS---GGGPPPPHHHHHHHHHHHHHHHHHHT---

Mean predicted aligned error: 14.55 Å

pLDDT: mean 77.25, std 20.98, range [20.75, 97.12]

Nearest PDB structures (foldseek):
  6kbw-assembly1_B  TM=5.813E-01  e=1.276E-13  Myroides profundi
  2xvi-assembly2_C  TM=6.114E-01  e=3.332E-12  Methylophaga aminisulfidivorans
  8b2d-assembly1_B  TM=5.767E-01  e=2.780E-12  Methylophaga aminisulfidivorans MP
  7d4k-assembly1_B  TM=5.991E-01  e=2.168E-11  Candidatus Pelagibacter sp. HTCC7211
  2xlt-assembly1_C  TM=5.588E-01  e=6.477E-12  Methylophaga aminisulfidivorans